Protein AF-A0A7X9DT43-F1 (afdb_monomer)

Sequence (219 aa):
MKTNSKWLSLVAILVLAFGGCGLLDSEATVSIDVPDQTFSFSLDASQVRSQIEQACACTLQGNEIPQGVNLTQTFTVELPAQAIDLSQNPDLQKYKDQLDKVKAVTIKYVRYTLSQNSLNFDLPAAELWIGALSATSISHASAKKIAVLPSIAAGFTGTGEVNFVTGGRDTLSSFLLSLQFALLGKADITVDTSKTRTVPGGQLAGSVTIGLSFKVAPL

Mean predicted aligned error: 8.15 Å

pLDDT: mean 89.32, std 15.42, range [42.09, 98.62]

Foldseek 3Di:
DDDDDDDDDDDDDDDDDPDDDDDPPCQPWDKAWAPKDKFKWKFWLVVVQVVVCVVQVHHDDPFFADPPRFDWDKDKTKIWKDKFQQVPPPRCVVCNVQLVQFPWKDWPFKKKFWPWFQKPAWFAKKWKWKAFSPDGTCPDPRIDTFWIHHIHGHGDGGMDGTGGDVCSRVSVTVRVSVSIIIIMMMTIDTDGVVVGRGRTGDMIIIMIIITMMTIGGDD

Structure (mmCIF, N/CA/C/O backbone):
data_AF-A0A7X9DT43-F1
#
_entry.id   AF-A0A7X9DT43-F1
#
loop_
_atom_site.group_PDB
_atom_site.id
_atom_site.type_symbol
_atom_site.label_atom_id
_atom_site.label_alt_id
_atom_site.label_comp_id
_atom_site.label_asym_id
_atom_site.label_entity_id
_atom_site.label_seq_id
_atom_site.pdbx_PDB_ins_code
_atom_site.Cartn_x
_atom_site.Cartn_y
_atom_site.Cartn_z
_atom_site.occupancy
_atom_site.B_iso_or_equiv
_atom_site.auth_seq_id
_atom_site.auth_comp_id
_atom_site.auth_asym_id
_atom_site.auth_atom_id
_atom_site.pdbx_PDB_model_num
ATOM 1 N N . MET A 1 1 ? -42.177 -11.209 -27.375 1.00 49.78 1 MET A N 1
ATOM 2 C CA . MET A 1 1 ? -42.483 -12.559 -26.855 1.00 49.78 1 MET A CA 1
ATOM 3 C C . MET A 1 1 ? -42.685 -12.459 -25.352 1.00 49.78 1 MET A C 1
ATOM 5 O O . MET A 1 1 ? -41.794 -11.990 -24.662 1.00 49.78 1 MET A O 1
ATOM 9 N N . LYS A 1 2 ? -43.893 -12.790 -24.882 1.00 47.81 2 LYS A N 1
ATOM 10 C CA . LYS A 1 2 ? -44.286 -12.883 -23.469 1.00 47.81 2 LYS A CA 1
ATOM 11 C C . LYS A 1 2 ? -44.170 -14.348 -23.058 1.00 47.81 2 LYS A C 1
ATOM 13 O O . LYS A 1 2 ? -44.826 -15.171 -23.687 1.00 47.81 2 LYS A O 1
ATOM 18 N N . THR A 1 3 ? -43.453 -14.651 -21.983 1.00 50.34 3 THR A N 1
ATOM 19 C CA . THR A 1 3 ? -43.621 -15.914 -21.250 1.00 50.34 3 THR A CA 1
ATOM 20 C C . THR A 1 3 ? -43.575 -15.640 -19.755 1.00 50.34 3 THR A C 1
ATOM 22 O O . THR A 1 3 ? -42.533 -15.330 -19.186 1.00 50.34 3 THR A O 1
ATOM 25 N N . ASN A 1 4 ? -44.764 -15.726 -19.158 1.00 45.88 4 ASN A N 1
ATOM 26 C CA . ASN A 1 4 ? -45.019 -15.807 -17.728 1.00 45.88 4 ASN A CA 1
ATOM 27 C C . ASN A 1 4 ? -44.571 -17.181 -17.210 1.00 45.88 4 ASN A C 1
ATOM 29 O O . ASN A 1 4 ? -44.845 -18.182 -17.870 1.00 45.88 4 ASN A O 1
ATOM 33 N N . SER A 1 5 ? -44.021 -17.257 -15.999 1.00 45.81 5 SER A N 1
ATOM 34 C CA . SER A 1 5 ? -44.044 -18.495 -15.213 1.00 45.81 5 SER A CA 1
ATOM 35 C C . SER A 1 5 ? -44.317 -18.174 -13.748 1.00 45.81 5 SER A C 1
ATOM 37 O O . SER A 1 5 ? -43.700 -17.289 -13.159 1.00 45.81 5 SER A O 1
ATOM 39 N N . LYS A 1 6 ? -45.339 -18.845 -13.220 1.00 48.94 6 LYS A N 1
ATOM 40 C CA . LYS A 1 6 ? -45.948 -18.661 -11.907 1.00 48.94 6 LYS A CA 1
ATOM 41 C C . LYS A 1 6 ? -45.351 -19.659 -10.906 1.00 48.94 6 LYS A C 1
ATOM 43 O O . LYS A 1 6 ? -45.144 -20.810 -11.258 1.00 48.94 6 LYS A O 1
ATOM 48 N N . TRP A 1 7 ? -45.202 -19.191 -9.666 1.00 46.56 7 TRP A N 1
ATOM 49 C CA . TRP A 1 7 ? -45.541 -19.854 -8.396 1.00 46.56 7 TRP A CA 1
ATOM 50 C C . TRP A 1 7 ? -45.183 -21.336 -8.183 1.00 46.56 7 TRP A C 1
ATOM 52 O O . TRP A 1 7 ? -45.816 -22.226 -8.740 1.00 46.56 7 TRP A O 1
ATOM 62 N N . LEU A 1 8 ? -44.367 -21.581 -7.153 1.00 49.53 8 LEU A N 1
ATOM 63 C CA . LEU A 1 8 ? -44.629 -22.652 -6.190 1.00 49.53 8 LEU A CA 1
ATOM 64 C C . LEU A 1 8 ? -44.173 -22.200 -4.797 1.00 49.53 8 LEU A C 1
ATOM 66 O O . LEU A 1 8 ? -42.989 -22.179 -4.473 1.00 49.53 8 LEU A O 1
ATOM 70 N N . SER A 1 9 ? -45.155 -21.785 -4.001 1.00 47.12 9 SER A N 1
ATOM 71 C CA . SER A 1 9 ? -45.040 -21.568 -2.563 1.00 47.12 9 SER A CA 1
ATOM 72 C C . SER A 1 9 ? -44.933 -22.926 -1.874 1.00 47.12 9 SER A C 1
ATOM 74 O O . SER A 1 9 ? -45.852 -23.735 -1.988 1.00 47.12 9 SER A O 1
ATOM 76 N N . LEU A 1 10 ? -43.849 -23.169 -1.137 1.00 52.25 10 LEU A N 1
ATOM 77 C CA . LEU A 1 10 ? -43.769 -24.277 -0.188 1.00 52.25 10 LEU A CA 1
ATOM 78 C C . LEU A 1 10 ? -43.830 -23.696 1.229 1.00 52.25 10 LEU A C 1
ATOM 80 O O . LEU A 1 10 ? -42.886 -23.070 1.705 1.00 52.25 10 LEU A O 1
ATOM 84 N N . VAL A 1 11 ? -44.982 -23.870 1.871 1.00 47.72 11 VAL A N 1
ATOM 85 C CA . VAL A 1 11 ? -45.195 -23.626 3.301 1.00 47.72 11 VAL A CA 1
ATOM 86 C C . VAL A 1 11 ? -44.798 -24.908 4.028 1.00 47.72 11 VAL A C 1
ATOM 88 O O . VAL A 1 11 ? -45.398 -25.952 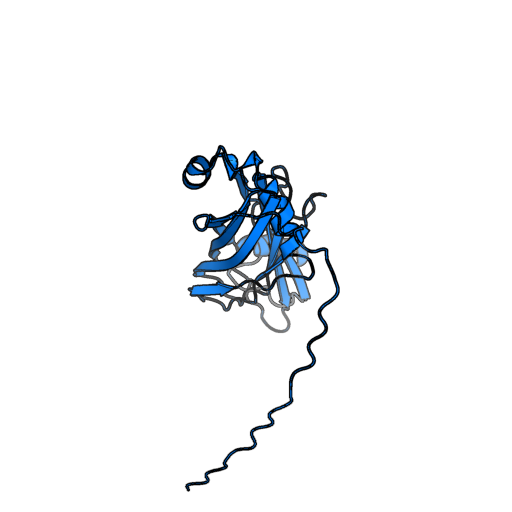3.784 1.00 47.72 11 VAL A O 1
ATOM 91 N N . ALA A 1 12 ? -43.801 -24.839 4.912 1.00 50.22 12 ALA A N 1
ATOM 92 C CA . ALA A 1 12 ? -43.454 -25.924 5.824 1.00 50.22 12 ALA A CA 1
ATOM 93 C C . ALA A 1 12 ? -43.607 -25.451 7.274 1.00 50.22 12 ALA A C 1
ATOM 95 O O . ALA A 1 12 ? -43.147 -24.378 7.662 1.00 50.22 12 ALA A O 1
ATOM 96 N N . ILE A 1 13 ? -44.339 -26.265 8.024 1.00 47.41 13 ILE A N 1
ATOM 97 C CA . ILE A 1 13 ? -44.910 -26.016 9.341 1.00 47.41 13 ILE A CA 1
ATOM 98 C C . ILE A 1 13 ? -43.862 -26.184 10.451 1.00 47.41 13 ILE A C 1
ATOM 100 O O . ILE A 1 13 ? -43.172 -27.194 10.535 1.00 47.41 13 ILE A O 1
ATOM 104 N N . LEU A 1 14 ? -43.814 -25.154 11.295 1.00 53.12 14 LEU A N 1
ATOM 105 C CA . LEU A 1 14 ? -43.559 -25.093 12.738 1.00 53.12 14 LEU A CA 1
ATOM 106 C C . LEU A 1 14 ? -43.264 -26.421 13.483 1.00 53.12 14 LEU A C 1
ATOM 108 O O . LEU A 1 14 ? -44.153 -27.249 13.673 1.00 53.12 14 LEU A O 1
ATOM 112 N N . VAL A 1 15 ? -42.061 -26.528 14.061 1.00 54.03 15 VAL A N 1
ATOM 113 C CA . VAL A 1 15 ? -41.781 -27.371 15.239 1.00 54.03 15 VAL A CA 1
ATOM 114 C C . VAL A 1 15 ? -41.333 -26.451 16.374 1.00 54.03 15 VAL A C 1
ATOM 116 O O . VAL A 1 15 ? -40.237 -25.896 16.353 1.00 54.03 15 VAL A O 1
ATOM 119 N N . LEU A 1 16 ? -42.224 -26.265 17.349 1.00 54.25 16 LEU A N 1
ATOM 120 C CA . LEU A 1 16 ? -41.954 -25.625 18.633 1.00 54.25 16 LEU A CA 1
ATOM 121 C C . LEU A 1 16 ? -41.298 -26.649 19.563 1.00 54.25 16 LEU A C 1
ATOM 123 O O . LEU A 1 16 ? -41.969 -27.551 20.060 1.00 54.25 16 LEU A O 1
ATOM 127 N N . ALA A 1 17 ? -40.008 -26.474 19.830 1.00 49.94 17 ALA A N 1
ATOM 128 C CA . ALA A 1 17 ? -39.342 -27.064 20.983 1.00 49.94 17 ALA A CA 1
ATOM 129 C C . ALA A 1 17 ? -38.948 -25.928 21.938 1.00 49.94 17 ALA A C 1
ATOM 131 O O . ALA A 1 17 ? -37.947 -25.243 21.744 1.00 49.94 17 ALA A O 1
ATOM 132 N N . PHE A 1 18 ? -39.784 -25.706 22.954 1.00 53.75 18 PHE A N 1
ATOM 133 C CA . PHE A 1 18 ? -39.407 -24.996 24.173 1.00 53.75 18 PHE A CA 1
ATOM 134 C C . PHE A 1 18 ? -38.555 -25.939 25.029 1.00 53.75 18 PHE A C 1
ATOM 136 O O . PHE A 1 18 ? -38.992 -27.048 25.328 1.00 53.75 18 PHE A O 1
ATOM 143 N N . GLY A 1 19 ? -37.372 -25.492 25.451 1.00 48.34 19 GLY A N 1
ATOM 144 C CA . GLY A 1 19 ? -36.565 -26.214 26.435 1.00 48.34 19 GLY A CA 1
ATOM 145 C C . GLY A 1 19 ? -35.069 -25.956 26.304 1.00 48.34 19 GLY A C 1
ATOM 146 O O . GLY A 1 19 ? -34.336 -26.827 25.854 1.00 48.34 19 GLY A O 1
ATOM 147 N N . GLY A 1 20 ? -34.619 -24.769 26.712 1.00 42.09 20 GLY A N 1
ATOM 148 C CA . GLY A 1 20 ? -33.196 -24.450 26.826 1.00 42.09 20 GLY A CA 1
ATOM 149 C C . GLY A 1 20 ? -32.962 -23.045 27.369 1.00 42.09 20 GLY A C 1
ATOM 150 O O . GLY A 1 20 ? -32.845 -22.095 26.604 1.00 42.09 20 GLY A O 1
ATOM 151 N N . CYS A 1 21 ? -32.915 -22.909 28.695 1.00 62.03 21 CYS A N 1
ATOM 152 C CA . CYS A 1 21 ? -32.296 -21.764 29.358 1.00 62.03 21 CYS A CA 1
ATOM 153 C C . CYS A 1 21 ? -30.825 -21.655 28.934 1.00 62.03 21 CYS A C 1
ATOM 155 O O . CYS A 1 21 ? -30.114 -22.656 28.960 1.00 62.03 21 CYS A O 1
ATOM 157 N N . GLY A 1 22 ? -30.367 -20.437 28.638 1.00 48.00 22 GLY A N 1
ATOM 158 C CA . GLY A 1 22 ? -28.943 -20.111 28.543 1.00 48.00 22 GLY A CA 1
ATOM 159 C C . GLY A 1 22 ? -28.544 -19.496 27.208 1.00 48.00 22 GLY A C 1
ATOM 160 O O . GLY A 1 22 ? -28.011 -20.195 26.361 1.00 48.00 22 GLY A O 1
ATOM 161 N N . LEU A 1 23 ? -28.799 -18.195 27.031 1.00 49.66 23 LEU A N 1
ATOM 162 C CA . LEU A 1 23 ? -28.058 -17.320 26.105 1.00 49.66 23 LEU A CA 1
ATOM 163 C C . LEU A 1 23 ? -28.423 -15.847 26.374 1.00 49.66 23 LEU A C 1
ATOM 165 O O . LEU A 1 23 ? -28.819 -15.096 25.492 1.00 49.66 23 LEU A O 1
ATOM 169 N N . LEU A 1 24 ? -28.294 -15.432 27.637 1.00 49.12 24 LEU A N 1
ATOM 170 C CA . LEU A 1 24 ? -28.101 -14.021 27.991 1.00 49.12 24 LEU A CA 1
ATOM 171 C C . LEU A 1 24 ? -26.599 -13.719 28.113 1.00 49.12 24 LEU A C 1
ATOM 173 O O . LEU A 1 24 ? -26.193 -12.968 28.985 1.00 49.12 24 LEU A O 1
ATOM 177 N N . ASP A 1 25 ? -25.783 -14.292 27.227 1.00 48.00 25 ASP A N 1
ATOM 178 C CA . ASP A 1 25 ? -24.389 -13.868 27.009 1.00 48.00 25 ASP A CA 1
ATOM 179 C C . ASP A 1 25 ? -24.322 -12.808 25.896 1.00 48.00 25 ASP A C 1
ATOM 181 O O . ASP A 1 25 ? -23.372 -12.700 25.125 1.00 48.00 25 ASP A O 1
ATOM 185 N N . SER A 1 26 ? -25.388 -12.016 25.776 1.00 53.28 26 SER A N 1
ATOM 186 C CA . SER A 1 26 ? -25.407 -10.842 24.920 1.00 53.28 26 SER A CA 1
ATOM 187 C C . SER A 1 26 ? -24.874 -9.676 25.741 1.00 53.28 26 SER A C 1
ATOM 189 O O . SER A 1 26 ? -25.642 -8.802 26.142 1.00 53.28 26 SER A O 1
ATOM 191 N N . GLU A 1 27 ? -23.567 -9.673 26.027 1.00 64.06 27 GLU A N 1
ATOM 192 C CA . GLU A 1 27 ? -22.893 -8.448 26.459 1.00 64.06 27 GLU A CA 1
ATOM 193 C C . GLU A 1 27 ? -23.259 -7.361 25.442 1.00 64.06 27 GLU A C 1
ATOM 195 O O . GLU A 1 27 ? -22.932 -7.458 24.257 1.00 64.06 27 GLU A O 1
ATOM 200 N N . ALA A 1 28 ? -24.054 -6.382 25.870 1.00 71.94 28 ALA A N 1
ATOM 201 C CA . ALA A 1 28 ? -24.625 -5.382 24.983 1.00 71.94 28 ALA A CA 1
ATOM 202 C C . ALA A 1 28 ? -23.519 -4.441 24.487 1.00 71.94 28 ALA A C 1
ATOM 204 O O . ALA A 1 28 ? -23.292 -3.382 25.059 1.00 71.94 28 ALA A O 1
ATOM 205 N N . THR A 1 29 ? -22.793 -4.820 23.436 1.00 80.88 29 THR A N 1
ATOM 206 C CA . THR A 1 29 ? -21.768 -3.949 22.853 1.00 80.88 29 THR A CA 1
ATOM 207 C C . THR A 1 29 ? -22.425 -2.783 22.125 1.00 80.88 29 THR A C 1
ATOM 209 O O . THR A 1 29 ? -23.314 -2.997 21.297 1.00 80.88 29 THR A O 1
ATOM 212 N N . VAL A 1 30 ? -21.955 -1.562 22.373 1.00 85.25 30 VAL A N 1
ATOM 213 C CA . VAL A 1 30 ? -22.370 -0.371 21.620 1.00 85.25 30 VAL A CA 1
ATOM 214 C C . VAL A 1 30 ? -21.406 -0.171 20.453 1.00 85.25 30 VAL A C 1
ATOM 216 O O . VAL A 1 30 ? -20.191 -0.265 20.629 1.00 85.25 30 VAL A O 1
ATOM 219 N N . SER A 1 31 ? -21.939 0.086 19.254 1.00 88.88 31 SER A N 1
ATOM 220 C CA . SER A 1 31 ? -21.129 0.412 18.075 1.00 88.88 31 SER A CA 1
ATOM 221 C C . SER A 1 31 ? -20.994 1.926 17.943 1.00 88.88 31 SER A C 1
ATOM 223 O O . SER A 1 31 ? -22.000 2.632 17.912 1.00 88.88 31 SER A O 1
ATOM 225 N N . ILE A 1 32 ? -19.763 2.415 17.843 1.00 88.12 32 ILE A N 1
ATOM 226 C CA . ILE A 1 32 ? -19.434 3.823 17.627 1.00 88.12 32 ILE A CA 1
ATOM 227 C C . ILE A 1 32 ? -18.849 3.956 16.231 1.00 88.12 32 ILE A C 1
ATOM 229 O O . ILE A 1 32 ? -17.806 3.376 15.924 1.00 88.12 32 ILE A O 1
ATOM 233 N N . ASP A 1 33 ? -19.507 4.740 15.386 1.00 89.81 33 ASP A N 1
ATOM 234 C CA . ASP A 1 33 ? -18.979 5.051 14.069 1.00 89.81 33 ASP A CA 1
ATOM 235 C C . ASP A 1 33 ? -17.912 6.136 14.156 1.00 89.81 33 ASP A C 1
ATOM 237 O O . ASP A 1 33 ? -18.127 7.236 14.670 1.00 89.81 33 ASP A O 1
ATOM 241 N N . VAL A 1 34 ? -16.738 5.789 13.641 1.00 89.12 34 VAL A N 1
ATOM 242 C CA . VAL A 1 34 ? -15.565 6.650 13.617 1.00 89.12 34 VAL A CA 1
ATOM 243 C C . VAL A 1 34 ? -15.476 7.292 12.234 1.00 89.12 34 VAL A C 1
ATOM 245 O O . VAL A 1 34 ? -15.703 6.594 11.241 1.00 89.12 34 VAL A O 1
ATOM 248 N N . PRO A 1 35 ? -15.142 8.591 12.134 1.00 91.31 35 PRO A N 1
ATOM 249 C CA . PRO A 1 35 ? -14.890 9.220 10.845 1.00 91.31 35 PRO A CA 1
ATOM 250 C C . PRO A 1 35 ? -13.799 8.502 10.052 1.00 91.31 35 PRO A C 1
ATOM 252 O O . PRO A 1 35 ? -12.864 7.929 10.614 1.00 91.31 35 PRO A O 1
ATOM 255 N N . ASP A 1 36 ? -13.908 8.561 8.733 1.00 95.25 36 ASP A N 1
ATOM 256 C CA . ASP A 1 36 ? -12.943 7.955 7.825 1.00 95.25 36 ASP A CA 1
ATOM 257 C C . ASP A 1 36 ? -11.518 8.460 8.072 1.00 95.25 36 ASP A C 1
ATOM 259 O O . ASP A 1 36 ? -11.260 9.662 8.138 1.00 95.25 36 ASP A O 1
ATOM 263 N N . GLN A 1 37 ? -10.574 7.525 8.162 1.00 94.31 37 GLN A N 1
ATOM 264 C CA . GLN A 1 37 ? -9.160 7.830 8.357 1.00 94.31 37 GLN A CA 1
ATOM 265 C C . GLN A 1 37 ? -8.451 7.798 7.007 1.00 94.31 37 GLN A C 1
ATOM 267 O O . GLN A 1 37 ? -8.443 6.757 6.353 1.00 94.31 37 GLN A O 1
ATOM 272 N N . THR A 1 38 ? -7.885 8.925 6.571 1.00 96.25 38 THR A N 1
ATOM 273 C CA . THR A 1 38 ? -7.270 9.064 5.241 1.00 96.25 38 THR A CA 1
ATOM 274 C C . THR A 1 38 ? -5.772 9.326 5.343 1.00 96.25 38 THR A C 1
ATOM 276 O O . THR A 1 38 ? -5.344 10.210 6.081 1.00 96.25 38 THR A O 1
ATOM 279 N N . PHE A 1 39 ? -4.988 8.586 4.561 1.00 95.12 39 PHE A N 1
ATOM 280 C CA . PHE A 1 39 ? -3.525 8.598 4.572 1.00 95.12 39 PHE A CA 1
ATOM 281 C C . PHE A 1 39 ? -2.995 8.808 3.156 1.00 95.12 39 PHE A C 1
ATOM 283 O O . PHE A 1 39 ? -3.325 8.034 2.260 1.00 95.12 39 PHE A O 1
ATOM 290 N N . SER A 1 40 ? -2.209 9.857 2.926 1.00 96.75 40 SER A N 1
ATOM 291 C CA . SER A 1 40 ? -1.740 10.237 1.585 1.00 96.75 40 SER A CA 1
ATOM 292 C C . SER A 1 40 ? -0.430 9.552 1.241 1.00 96.75 40 SER A C 1
ATOM 294 O O . SER A 1 40 ? 0.508 9.656 2.016 1.00 96.75 40 SER A O 1
ATOM 296 N N . PHE A 1 41 ? -0.304 8.929 0.074 1.00 96.06 41 PHE A N 1
ATOM 297 C CA . PHE A 1 41 ? 0.933 8.291 -0.382 1.00 96.06 41 PHE A CA 1
ATOM 298 C C . PHE A 1 41 ? 1.401 8.850 -1.728 1.00 96.06 41 PHE A C 1
ATOM 300 O O . PHE A 1 41 ? 0.615 9.395 -2.507 1.00 96.06 41 PHE A O 1
ATOM 307 N N . SER A 1 42 ? 2.687 8.656 -2.018 1.00 95.88 42 SER A N 1
ATOM 308 C CA . SER A 1 42 ? 3.269 8.887 -3.336 1.00 95.88 42 SER A CA 1
ATOM 309 C C . SER A 1 42 ? 4.250 7.774 -3.701 1.00 95.88 42 SER A C 1
ATOM 311 O O . SER A 1 42 ? 4.963 7.248 -2.848 1.00 95.88 42 SER A O 1
ATOM 313 N N . LEU A 1 43 ? 4.261 7.411 -4.981 1.00 95.31 43 LEU A N 1
ATOM 314 C CA . LEU A 1 43 ? 5.218 6.501 -5.599 1.00 95.31 43 LEU A CA 1
ATOM 315 C C . LEU A 1 43 ? 5.920 7.252 -6.724 1.00 95.31 43 LEU A C 1
ATOM 317 O O . LEU A 1 43 ? 5.265 7.829 -7.593 1.00 95.31 43 LEU A O 1
ATOM 321 N N . ASP A 1 44 ? 7.247 7.205 -6.726 1.00 94.50 44 ASP A N 1
ATOM 322 C CA . ASP A 1 44 ? 8.071 7.748 -7.800 1.00 94.50 44 ASP A CA 1
ATOM 323 C C . ASP A 1 44 ? 8.786 6.598 -8.518 1.00 94.50 44 ASP A C 1
ATOM 325 O O . ASP A 1 44 ? 9.707 5.979 -7.980 1.00 94.50 44 ASP A O 1
ATOM 329 N N . ALA A 1 45 ? 8.352 6.300 -9.746 1.00 93.31 45 ALA A N 1
ATOM 330 C CA . ALA A 1 45 ? 8.919 5.209 -10.530 1.00 93.31 45 ALA A CA 1
ATOM 331 C C . ALA A 1 45 ? 10.339 5.521 -11.034 1.00 93.31 45 ALA A C 1
ATOM 333 O O . ALA A 1 45 ? 11.032 4.613 -11.487 1.00 93.31 45 ALA A O 1
ATOM 334 N N . SER A 1 46 ? 10.828 6.762 -10.900 1.00 89.50 46 SER A N 1
ATOM 335 C CA . SER A 1 46 ? 12.227 7.089 -11.202 1.00 89.50 46 SER A CA 1
ATOM 336 C C . SER A 1 46 ? 13.218 6.312 -10.328 1.00 89.50 46 SER A C 1
ATOM 338 O O . SER A 1 46 ? 14.339 6.063 -10.767 1.00 89.50 46 SER A O 1
ATOM 340 N N . GLN A 1 47 ? 12.799 5.825 -9.153 1.00 90.75 47 GLN A N 1
ATOM 341 C CA . GLN A 1 47 ? 13.608 4.930 -8.318 1.00 90.75 47 GLN A CA 1
ATOM 342 C C . GLN A 1 47 ? 13.924 3.591 -9.002 1.00 90.75 47 GLN A C 1
ATOM 344 O O . GLN A 1 47 ? 14.931 2.964 -8.686 1.00 90.75 47 GLN A O 1
ATOM 349 N N . VAL A 1 48 ? 13.099 3.152 -9.959 1.00 94.56 48 VAL A N 1
ATOM 350 C CA . VAL A 1 48 ? 13.359 1.940 -10.752 1.00 94.56 48 VAL A CA 1
ATOM 351 C C . VAL A 1 48 ? 14.506 2.175 -11.734 1.00 94.56 48 VAL A C 1
ATOM 353 O O . VAL A 1 48 ? 15.257 1.250 -12.035 1.00 94.56 48 VAL A O 1
ATOM 356 N N . ARG A 1 49 ? 14.691 3.416 -12.207 1.00 94.88 49 ARG A N 1
ATOM 357 C CA . ARG A 1 49 ? 15.733 3.767 -13.182 1.00 94.88 49 ARG A CA 1
ATOM 358 C C . ARG A 1 49 ? 17.122 3.385 -12.682 1.00 94.88 49 ARG A C 1
ATOM 360 O O . ARG A 1 49 ? 17.854 2.715 -13.404 1.00 94.88 49 ARG A O 1
ATOM 367 N N . SER A 1 50 ? 17.464 3.773 -11.455 1.00 93.31 50 SER A N 1
ATOM 368 C CA . SER A 1 50 ? 18.773 3.467 -10.869 1.00 93.31 50 SER A CA 1
ATOM 369 C C . SER A 1 50 ? 18.976 1.962 -10.679 1.00 93.31 50 SER A C 1
ATOM 371 O O . SER A 1 50 ? 20.073 1.459 -10.913 1.00 93.31 50 SER A O 1
ATOM 373 N N . GLN A 1 51 ? 17.916 1.222 -10.333 1.00 95.88 51 GLN A N 1
ATOM 374 C CA . GLN A 1 51 ? 17.972 -0.238 -10.224 1.00 95.88 51 GLN A CA 1
ATOM 375 C C . GLN A 1 51 ? 18.202 -0.904 -11.590 1.00 95.88 51 GLN A C 1
ATOM 377 O O . GLN A 1 51 ? 18.987 -1.847 -11.684 1.00 95.88 51 GLN A O 1
ATOM 382 N N . ILE A 1 52 ? 17.573 -0.394 -12.658 1.00 96.12 52 ILE A N 1
ATOM 383 C CA . ILE A 1 52 ? 17.810 -0.863 -14.031 1.00 96.12 52 ILE A CA 1
ATOM 384 C C . ILE A 1 52 ? 19.256 -0.590 -14.443 1.00 96.12 52 ILE A C 1
ATOM 386 O O . ILE A 1 52 ? 19.922 -1.515 -14.899 1.00 96.12 52 ILE A O 1
ATOM 390 N N . GLU A 1 53 ? 19.746 0.644 -14.273 1.00 95.69 53 GLU A N 1
ATOM 391 C CA . GLU A 1 53 ? 21.122 1.040 -14.622 1.00 95.69 53 GLU A CA 1
ATOM 392 C C . GLU A 1 53 ? 22.160 0.151 -13.928 1.00 95.69 53 GLU A C 1
ATOM 394 O O . GLU A 1 53 ? 23.109 -0.322 -14.559 1.00 95.69 53 GLU A O 1
ATOM 399 N N . GLN A 1 54 ? 21.934 -0.153 -12.647 1.00 95.25 54 GLN A N 1
ATOM 400 C CA . GLN A 1 54 ? 22.769 -1.071 -11.882 1.00 95.25 54 GLN A CA 1
ATOM 401 C C . GLN A 1 54 ? 22.696 -2.509 -12.416 1.00 95.25 54 GLN A C 1
ATOM 403 O O . GLN A 1 54 ? 23.731 -3.159 -12.558 1.00 95.25 54 GLN A O 1
ATOM 408 N N . ALA A 1 55 ? 21.498 -3.009 -12.731 1.00 95.56 55 ALA A N 1
ATOM 409 C CA . ALA A 1 55 ? 21.290 -4.376 -13.210 1.00 95.56 55 ALA A CA 1
ATOM 410 C C . ALA A 1 55 ? 21.866 -4.624 -14.616 1.00 95.56 55 ALA A C 1
ATOM 412 O O . ALA A 1 55 ? 22.441 -5.682 -14.864 1.00 95.56 55 ALA A O 1
ATOM 413 N N . CYS A 1 56 ? 21.745 -3.660 -15.535 1.00 93.81 56 CYS A N 1
ATOM 414 C CA . CYS A 1 56 ? 22.305 -3.767 -16.887 1.00 93.81 56 CYS A CA 1
ATOM 415 C C . CYS A 1 56 ? 23.775 -3.333 -16.983 1.00 93.81 56 CYS A C 1
ATOM 417 O O . CYS A 1 56 ? 24.351 -3.447 -18.065 1.00 93.81 56 CYS A O 1
ATOM 419 N N . ALA A 1 57 ? 24.357 -2.787 -15.905 1.00 94.94 57 ALA A N 1
ATOM 420 C CA . ALA A 1 57 ? 25.638 -2.077 -15.928 1.00 94.94 57 ALA A CA 1
ATOM 421 C C . ALA A 1 57 ? 25.711 -1.047 -17.077 1.00 94.94 57 ALA A C 1
ATOM 423 O O . ALA A 1 57 ? 26.707 -0.953 -17.796 1.00 94.94 57 ALA A O 1
ATOM 424 N N . CYS A 1 58 ? 24.621 -0.303 -17.282 1.00 92.31 58 CYS A N 1
ATOM 425 C CA . CYS A 1 58 ? 24.441 0.618 -18.400 1.00 92.31 58 CYS A CA 1
ATOM 426 C C . CYS A 1 58 ? 23.914 1.976 -17.921 1.00 92.31 58 CYS A C 1
ATOM 428 O O . CYS A 1 58 ? 23.316 2.081 -16.856 1.00 92.31 58 CYS A O 1
ATOM 430 N N . THR A 1 59 ? 24.130 3.030 -18.710 1.00 93.88 59 THR A N 1
ATOM 431 C CA . THR A 1 59 ? 23.551 4.356 -18.449 1.00 93.88 59 THR A CA 1
ATOM 432 C C . THR A 1 59 ? 22.336 4.546 -19.340 1.00 93.88 59 THR A C 1
ATOM 434 O O . THR A 1 59 ? 22.447 4.460 -20.565 1.00 93.88 59 THR A O 1
ATOM 437 N N . LEU A 1 60 ? 21.175 4.821 -18.747 1.00 93.31 60 LEU A N 1
ATOM 438 C CA . LEU A 1 60 ? 19.974 5.090 -19.523 1.00 93.31 60 LEU A CA 1
ATOM 439 C C . LEU A 1 60 ? 20.048 6.528 -20.049 1.00 93.31 60 LEU A C 1
ATOM 441 O O . LEU A 1 60 ? 20.195 7.478 -19.280 1.00 93.31 60 LEU A O 1
ATOM 445 N N . GLN A 1 61 ? 19.911 6.707 -21.361 1.00 89.56 61 GLN A N 1
ATOM 446 C CA . GLN A 1 61 ? 19.755 8.019 -21.989 1.00 89.56 61 GLN A CA 1
ATOM 447 C C . GLN A 1 61 ? 18.294 8.170 -22.421 1.00 89.56 61 GLN A C 1
ATOM 449 O O . GLN A 1 61 ? 17.799 7.409 -23.246 1.00 89.56 61 GLN A O 1
ATOM 454 N N . GLY A 1 62 ? 17.572 9.121 -21.827 1.00 92.00 62 GLY A N 1
ATOM 455 C CA . GLY A 1 62 ? 16.136 9.282 -22.078 1.00 92.00 62 GLY A CA 1
ATOM 456 C C . GLY A 1 62 ? 15.281 8.188 -21.427 1.00 92.00 62 GLY A C 1
ATOM 457 O O . GLY A 1 62 ? 15.545 7.800 -20.285 1.00 92.00 62 GLY A O 1
ATOM 458 N N . ASN A 1 63 ? 14.244 7.736 -22.143 1.00 93.31 63 ASN A N 1
ATOM 459 C CA . ASN A 1 63 ? 13.185 6.847 -21.641 1.00 93.31 63 ASN A CA 1
ATOM 460 C C . ASN A 1 63 ? 13.235 5.434 -22.242 1.00 93.31 63 ASN A C 1
ATOM 462 O O . ASN A 1 63 ? 12.256 4.700 -22.135 1.00 93.31 63 ASN A O 1
ATOM 466 N N . GLU A 1 64 ? 14.340 5.044 -22.877 1.00 95.00 64 GLU A N 1
ATOM 467 C CA . GLU A 1 64 ? 14.494 3.722 -23.490 1.00 95.00 64 GLU A CA 1
ATOM 468 C C . GLU A 1 64 ? 15.756 3.009 -22.996 1.00 95.00 64 GLU A C 1
ATOM 470 O O . GLU A 1 64 ? 16.798 3.621 -22.760 1.00 95.00 64 GLU A O 1
ATOM 475 N N . ILE A 1 65 ? 15.658 1.690 -22.850 1.00 94.94 65 ILE A N 1
ATOM 476 C CA . ILE A 1 65 ? 16.772 0.810 -22.500 1.00 94.94 65 ILE A CA 1
ATOM 477 C C . ILE A 1 65 ? 17.623 0.562 -23.766 1.00 94.94 65 ILE A C 1
ATOM 479 O O . ILE A 1 65 ? 17.073 0.073 -24.763 1.00 94.94 65 ILE A O 1
ATOM 483 N N . PRO A 1 66 ? 18.952 0.823 -23.750 1.00 95.44 66 PRO A N 1
ATOM 484 C CA . PRO A 1 66 ? 19.833 0.728 -24.923 1.00 95.44 66 PRO A CA 1
ATOM 485 C C . PRO A 1 66 ? 19.744 -0.612 -25.646 1.00 95.44 66 PRO A C 1
ATOM 487 O O . PRO A 1 66 ? 19.685 -1.644 -24.983 1.00 95.44 66 PRO A O 1
ATOM 490 N N . GLN A 1 67 ? 19.754 -0.626 -26.983 1.00 94.00 67 GLN A N 1
ATOM 491 C CA . GLN A 1 67 ? 19.694 -1.869 -27.765 1.00 94.00 67 GLN A CA 1
ATOM 492 C C . GLN A 1 67 ? 20.791 -2.873 -27.367 1.00 94.00 67 GLN A C 1
ATOM 494 O O . GLN A 1 67 ? 21.883 -2.493 -26.956 1.00 94.00 67 GLN A O 1
ATOM 499 N N . GLY A 1 68 ? 20.488 -4.169 -27.478 1.00 93.75 68 GLY A N 1
ATOM 500 C CA . GLY A 1 68 ? 21.397 -5.254 -27.081 1.00 93.75 68 GLY A CA 1
ATOM 501 C C . GLY A 1 68 ? 21.358 -5.612 -25.591 1.00 93.75 68 GLY A C 1
ATOM 502 O O . GLY A 1 68 ? 21.773 -6.709 -25.229 1.00 93.75 68 GLY A O 1
ATOM 503 N N . VAL A 1 69 ? 20.793 -4.755 -24.731 1.00 95.44 69 VAL A N 1
ATOM 504 C CA . VAL A 1 69 ? 20.497 -5.115 -23.336 1.00 95.44 69 VAL A CA 1
ATOM 505 C C . VAL A 1 69 ? 19.277 -6.036 -23.303 1.00 95.44 69 VAL A C 1
ATOM 507 O O . VAL A 1 69 ? 18.190 -5.633 -23.740 1.00 95.44 69 VAL A O 1
ATOM 510 N N . ASN A 1 70 ? 19.474 -7.243 -22.767 1.00 95.81 70 ASN A N 1
ATOM 511 C CA . ASN A 1 70 ? 18.428 -8.215 -22.460 1.00 95.81 70 ASN A CA 1
ATOM 512 C C . ASN A 1 70 ? 18.186 -8.217 -20.949 1.00 95.81 70 ASN A C 1
ATOM 514 O O . ASN A 1 70 ? 19.035 -8.676 -20.188 1.00 95.81 70 ASN A O 1
ATOM 518 N N . LEU A 1 71 ? 17.041 -7.693 -20.527 1.00 95.88 71 LEU A N 1
ATOM 519 C CA . LEU A 1 71 ? 16.651 -7.578 -19.130 1.00 95.88 71 LEU A CA 1
ATOM 520 C C . LEU A 1 71 ? 15.239 -8.138 -18.958 1.00 95.88 71 LEU A C 1
ATOM 522 O O . LEU A 1 71 ? 14.292 -7.641 -19.565 1.00 95.88 71 LEU A O 1
ATOM 526 N N . THR A 1 72 ? 15.121 -9.154 -18.108 1.00 97.38 72 THR A N 1
ATOM 527 C CA . THR A 1 72 ? 13.849 -9.706 -17.633 1.00 97.38 72 THR A CA 1
ATOM 528 C C . THR A 1 72 ? 13.955 -9.821 -16.118 1.00 97.38 72 THR A C 1
ATOM 530 O O . THR A 1 72 ? 14.384 -10.847 -15.594 1.00 97.38 72 THR A O 1
ATOM 533 N N . GLN A 1 73 ? 13.665 -8.727 -15.416 1.00 97.19 73 GLN A N 1
ATOM 534 C CA . GLN A 1 73 ? 13.879 -8.625 -13.974 1.00 97.19 73 GLN A CA 1
ATOM 535 C C . GLN A 1 73 ? 12.759 -7.838 -13.298 1.00 97.19 73 GLN A C 1
ATOM 537 O O . GLN A 1 73 ? 12.196 -6.903 -13.866 1.00 97.19 73 GLN A O 1
ATOM 542 N N . THR A 1 74 ? 12.450 -8.232 -12.066 1.00 97.50 74 THR A N 1
ATOM 543 C CA . THR A 1 74 ? 11.513 -7.536 -11.189 1.00 97.50 74 THR A CA 1
ATOM 544 C C . THR A 1 74 ? 12.277 -6.623 -10.237 1.00 97.50 74 THR A C 1
ATOM 546 O O . THR A 1 74 ? 13.216 -7.056 -9.571 1.00 97.50 74 THR A O 1
ATOM 549 N N . PHE A 1 75 ? 11.855 -5.366 -10.180 1.00 96.81 75 PHE A N 1
ATOM 550 C CA . PHE A 1 75 ? 12.383 -4.324 -9.314 1.00 96.81 75 PHE A CA 1
ATOM 551 C C . PHE A 1 75 ? 11.344 -3.980 -8.256 1.00 96.81 75 PHE A C 1
ATOM 553 O O . PHE A 1 75 ? 10.179 -3.745 -8.580 1.00 96.81 75 PHE A O 1
ATOM 560 N N . THR A 1 76 ? 11.760 -3.946 -6.997 1.00 96.12 76 THR A N 1
ATOM 561 C CA . THR A 1 76 ? 10.865 -3.626 -5.889 1.00 96.12 76 THR A CA 1
ATOM 562 C C . THR A 1 76 ? 10.930 -2.132 -5.593 1.00 96.12 76 THR A C 1
ATOM 564 O O . THR A 1 76 ? 12.010 -1.552 -5.462 1.00 96.12 76 THR A O 1
ATOM 567 N N . VAL A 1 77 ? 9.759 -1.514 -5.467 1.00 95.44 77 VAL A N 1
ATOM 568 C CA . VAL A 1 77 ? 9.585 -0.141 -4.990 1.00 95.44 77 VAL A CA 1
ATOM 569 C C . VAL A 1 77 ? 8.772 -0.199 -3.707 1.00 95.44 77 VAL A C 1
ATOM 571 O O . VAL A 1 77 ? 7.631 -0.664 -3.706 1.00 95.44 77 VAL A O 1
ATOM 574 N N . GLU A 1 78 ? 9.360 0.260 -2.608 1.00 95.81 78 GLU A N 1
ATOM 575 C CA . GLU A 1 78 ? 8.659 0.408 -1.333 1.00 95.81 78 GLU A CA 1
ATOM 576 C C . GLU A 1 78 ? 8.126 1.836 -1.192 1.00 95.81 78 GLU A C 1
ATOM 578 O O . GLU A 1 78 ? 8.813 2.810 -1.501 1.00 95.81 78 GLU A O 1
ATOM 583 N N . LEU A 1 79 ? 6.889 1.965 -0.714 1.00 94.94 79 LEU A N 1
ATOM 584 C CA . LEU A 1 79 ? 6.341 3.256 -0.315 1.00 94.94 79 LEU A CA 1
ATOM 585 C C . LEU A 1 79 ? 6.928 3.644 1.048 1.00 94.94 79 LEU A C 1
ATOM 587 O O . LEU A 1 79 ? 6.995 2.782 1.931 1.00 94.94 79 LEU A O 1
ATOM 591 N N . PRO A 1 80 ? 7.288 4.922 1.265 1.00 93.88 80 PRO A N 1
ATOM 592 C CA . PRO A 1 80 ? 7.711 5.390 2.577 1.00 93.88 80 PRO A CA 1
ATOM 593 C C . PRO A 1 80 ? 6.674 5.052 3.652 1.00 93.88 80 PRO A C 1
ATOM 595 O O . PRO A 1 80 ? 5.475 5.276 3.459 1.00 93.88 80 PRO A O 1
ATOM 598 N N . ALA A 1 81 ? 7.140 4.527 4.786 1.00 96.44 81 ALA A N 1
ATOM 599 C CA . ALA A 1 81 ? 6.268 4.196 5.903 1.00 96.44 81 ALA A CA 1
ATOM 600 C C . ALA A 1 81 ? 5.563 5.449 6.444 1.00 96.44 81 ALA A C 1
ATOM 602 O O . ALA A 1 81 ? 6.183 6.495 6.645 1.00 96.44 81 ALA A O 1
ATOM 603 N N . GLN A 1 82 ? 4.269 5.322 6.724 1.00 97.12 82 GLN A N 1
ATOM 604 C CA . GLN A 1 82 ? 3.468 6.375 7.339 1.00 97.12 82 GLN A CA 1
ATOM 605 C C . GLN A 1 82 ? 3.140 5.987 8.765 1.00 97.12 82 GLN A C 1
ATOM 607 O O . GLN A 1 82 ? 2.257 5.162 8.999 1.00 97.12 82 GLN A O 1
ATOM 612 N N . ALA A 1 83 ? 3.870 6.582 9.705 1.00 96.75 83 ALA A N 1
ATOM 613 C CA . ALA A 1 83 ? 3.586 6.465 11.124 1.00 96.75 83 ALA A CA 1
ATOM 614 C C . ALA A 1 83 ? 2.271 7.189 11.444 1.00 96.75 83 ALA A C 1
ATOM 616 O O . ALA A 1 83 ? 2.111 8.374 11.147 1.00 96.75 83 ALA A O 1
ATOM 617 N N . ILE A 1 84 ? 1.329 6.461 12.031 1.00 95.44 84 ILE A N 1
ATOM 618 C CA . ILE A 1 84 ? -0.025 6.919 12.318 1.00 95.44 84 ILE A CA 1
ATOM 619 C C . ILE A 1 84 ? -0.282 6.724 13.802 1.00 95.44 84 ILE A C 1
ATOM 621 O O . ILE A 1 84 ? -0.221 5.607 14.315 1.00 95.44 84 ILE A O 1
ATOM 625 N N . ASP A 1 85 ? -0.611 7.824 14.470 1.00 94.75 85 ASP A N 1
ATOM 626 C CA . ASP A 1 85 ? -1.071 7.832 15.850 1.00 94.75 85 ASP A CA 1
ATOM 627 C C . ASP A 1 85 ? -2.506 8.365 15.904 1.00 94.75 85 ASP A C 1
ATOM 629 O O . ASP A 1 85 ? -2.765 9.568 15.982 1.00 94.75 85 ASP A O 1
ATOM 633 N N . LEU A 1 86 ? -3.459 7.436 15.847 1.00 91.38 86 LEU A N 1
ATOM 634 C CA . LEU A 1 86 ? -4.882 7.722 15.968 1.00 91.38 86 LEU A CA 1
ATOM 635 C C . LEU A 1 86 ? -5.263 8.203 17.370 1.00 91.38 86 LEU A C 1
ATOM 637 O O . LEU A 1 86 ? -6.321 8.814 17.519 1.00 91.38 86 LEU A O 1
ATOM 641 N N . SER A 1 87 ? -4.416 8.001 18.389 1.00 89.31 87 SER A N 1
ATOM 642 C CA . SER A 1 87 ? -4.674 8.565 19.715 1.00 89.31 87 SER A CA 1
ATOM 643 C C . SER A 1 87 ? -4.646 10.090 19.687 1.00 89.31 87 SER A C 1
ATOM 645 O O . SER A 1 87 ? -5.329 10.709 20.485 1.00 89.31 87 SER A O 1
ATOM 647 N N . GLN A 1 88 ? -3.939 10.717 18.746 1.00 88.94 88 GLN A N 1
ATOM 648 C CA . GLN A 1 88 ? -3.905 12.177 18.605 1.00 88.94 88 GLN A CA 1
ATOM 649 C C . GLN A 1 88 ? -4.975 12.713 17.643 1.00 88.94 88 GLN A C 1
ATOM 651 O O . GLN A 1 88 ? -5.064 13.922 17.430 1.00 88.94 88 GLN A O 1
ATOM 656 N N . ASN A 1 89 ? -5.801 11.842 17.051 1.00 88.06 89 ASN A N 1
ATOM 657 C CA . ASN A 1 89 ? -6.822 12.276 16.108 1.00 88.06 89 ASN A CA 1
ATOM 658 C C . ASN A 1 89 ? -7.947 13.039 16.849 1.00 88.06 89 ASN A C 1
ATOM 660 O O . ASN A 1 89 ? -8.601 12.465 17.726 1.00 88.06 89 ASN A O 1
ATOM 664 N N . PRO A 1 90 ? -8.233 14.308 16.493 1.00 88.06 90 PRO A N 1
ATOM 665 C CA . PRO A 1 90 ? -9.214 15.136 17.198 1.00 88.06 90 PRO A CA 1
ATOM 666 C C . PRO A 1 90 ? -10.649 14.595 17.120 1.00 88.06 90 PRO A C 1
ATOM 668 O O . PRO A 1 90 ? -11.446 14.828 18.029 1.00 88.06 90 PRO A O 1
ATOM 671 N N . ASP A 1 91 ? -10.994 13.852 16.069 1.00 85.25 91 ASP A N 1
ATOM 672 C CA . ASP A 1 91 ? -12.303 13.216 15.954 1.00 85.25 91 ASP A CA 1
ATOM 673 C C . ASP A 1 91 ? -12.441 11.998 16.863 1.00 85.25 91 ASP A C 1
ATOM 675 O O . ASP A 1 91 ? -13.526 11.753 17.391 1.00 85.25 91 ASP A O 1
ATOM 679 N N . LEU A 1 92 ? -11.345 11.276 17.105 1.00 85.62 92 LEU A N 1
ATOM 680 C CA . LEU A 1 92 ? -11.313 10.178 18.071 1.00 85.62 92 LEU A CA 1
ATOM 681 C C . LEU A 1 92 ? -11.237 10.666 19.515 1.00 85.62 92 LEU A C 1
ATOM 683 O O . LEU A 1 92 ? -11.786 10.021 20.405 1.00 85.62 92 LEU A O 1
ATOM 687 N N . GLN A 1 93 ? -10.640 11.835 19.753 1.00 87.62 93 GLN A N 1
ATOM 688 C CA . GLN A 1 93 ? -10.572 12.453 21.080 1.00 87.62 93 GLN A CA 1
ATOM 689 C C . GLN A 1 93 ? -11.950 12.740 21.692 1.00 87.62 93 GLN A C 1
ATOM 691 O O . GLN A 1 93 ? -12.093 12.738 22.914 1.00 87.62 93 GLN A O 1
ATOM 696 N N . LYS A 1 94 ? -12.991 12.901 20.865 1.00 87.81 94 LYS A N 1
ATOM 697 C CA . LYS A 1 94 ? -14.392 13.003 21.317 1.00 87.81 94 LYS A CA 1
ATOM 698 C C . LYS A 1 94 ? -14.865 11.748 22.064 1.00 87.81 94 LYS A C 1
ATOM 700 O O . LYS A 1 94 ? -15.785 11.834 22.869 1.00 87.81 94 LYS A O 1
ATOM 705 N N . TYR A 1 95 ? -14.216 10.611 21.818 1.00 85.12 95 TYR A N 1
ATOM 706 C CA . TYR A 1 95 ? -14.510 9.310 22.413 1.00 85.12 95 TYR A CA 1
ATOM 707 C C . TYR A 1 95 ? -13.424 8.849 23.393 1.00 85.12 95 TYR A C 1
ATOM 709 O O . TYR A 1 95 ? -13.409 7.680 23.767 1.00 85.12 95 TYR A O 1
ATOM 717 N N . LYS A 1 96 ? -12.502 9.728 23.819 1.00 85.81 96 LYS A N 1
ATOM 718 C CA . LYS A 1 96 ? -11.321 9.355 24.624 1.00 85.81 96 LYS A CA 1
ATOM 719 C C . LYS A 1 96 ? -11.649 8.519 25.873 1.00 85.81 96 LYS A C 1
ATOM 721 O O . LYS A 1 96 ? -10.927 7.574 26.157 1.00 85.81 96 LYS A O 1
ATOM 726 N N . ASP A 1 97 ? -12.767 8.810 26.546 1.00 86.88 97 ASP A N 1
ATOM 727 C CA . ASP A 1 97 ? -13.222 8.124 27.774 1.00 86.88 97 ASP A CA 1
ATOM 728 C C . ASP A 1 97 ? -13.858 6.741 27.495 1.00 86.88 97 ASP A C 1
ATOM 730 O O . ASP A 1 97 ? -14.354 6.060 28.398 1.00 86.88 97 ASP A O 1
ATOM 734 N N . GLN A 1 98 ? -13.926 6.367 26.216 1.00 86.69 98 GLN A N 1
ATOM 735 C CA . GLN A 1 98 ? -14.445 5.101 25.704 1.00 86.69 98 GLN A CA 1
ATOM 736 C C . GLN A 1 98 ? -13.383 4.322 24.915 1.00 86.69 98 GLN A C 1
ATOM 738 O O . GLN A 1 98 ? -13.590 3.138 24.651 1.00 86.69 98 GLN A O 1
ATOM 743 N N . LEU A 1 99 ? -12.264 4.951 24.524 1.00 84.94 99 LEU A N 1
ATOM 744 C CA . LEU A 1 99 ? -11.209 4.306 23.733 1.00 84.94 99 LEU A CA 1
ATOM 745 C C . LEU A 1 99 ? -10.549 3.147 24.494 1.00 84.94 99 LEU A C 1
ATOM 747 O O . LEU A 1 99 ? -10.249 2.116 23.899 1.00 84.94 99 LEU A O 1
ATOM 751 N N . ASP A 1 100 ? -10.405 3.270 25.813 1.00 85.75 100 ASP A N 1
ATOM 752 C CA . ASP A 1 100 ? -9.936 2.210 26.716 1.00 85.75 100 ASP A CA 1
ATOM 753 C C . ASP A 1 100 ? -10.927 1.034 26.843 1.00 85.75 100 ASP A C 1
ATOM 755 O O . ASP A 1 100 ? -10.556 -0.074 27.238 1.00 85.75 100 ASP A O 1
ATOM 759 N N . LYS A 1 101 ? -12.192 1.255 26.465 1.00 88.69 101 LYS A N 1
ATOM 760 C CA . LYS A 1 101 ? -13.275 0.259 26.475 1.00 88.69 101 LYS A CA 1
ATOM 761 C C . LYS A 1 101 ? -13.511 -0.388 25.115 1.00 88.69 101 LYS A C 1
ATOM 763 O O . LYS A 1 101 ? -14.382 -1.258 25.017 1.00 88.69 101 LYS A O 1
ATOM 768 N N . VAL A 1 102 ? -12.769 -0.001 24.075 1.00 89.62 102 VAL A N 1
ATOM 769 C CA . VAL A 1 102 ? -12.871 -0.622 22.750 1.00 89.62 102 VAL A CA 1
ATOM 770 C C . VAL A 1 102 ? -12.396 -2.069 22.846 1.00 89.62 102 VAL A C 1
ATOM 772 O O . VAL A 1 102 ? -11.247 -2.351 23.176 1.00 89.62 102 VAL A O 1
ATOM 775 N N . LYS A 1 103 ? -13.302 -3.007 22.566 1.00 90.00 103 LYS A N 1
ATOM 776 C CA . LYS A 1 103 ? -13.019 -4.451 22.574 1.00 90.00 103 LYS A CA 1
ATOM 777 C C . LYS A 1 103 ? -12.765 -5.003 21.181 1.00 90.00 103 LYS A C 1
ATOM 779 O O . LYS A 1 103 ? -12.075 -6.006 21.037 1.00 90.00 103 LYS A O 1
ATOM 784 N N . ALA A 1 104 ? -13.321 -4.359 20.158 1.00 92.00 104 ALA A N 1
ATOM 785 C CA . ALA A 1 104 ? -13.128 -4.761 18.775 1.00 92.00 104 ALA A CA 1
ATOM 786 C C . ALA A 1 104 ? -13.220 -3.563 17.828 1.00 92.00 104 ALA A C 1
ATOM 788 O O . ALA A 1 104 ? -13.990 -2.627 18.059 1.00 92.00 104 ALA A O 1
ATOM 789 N N . VAL A 1 105 ? -12.484 -3.643 16.720 1.00 94.50 105 VAL A N 1
ATOM 790 C CA . VAL A 1 105 ? -12.566 -2.698 15.607 1.00 94.50 105 VAL A CA 1
ATOM 791 C C . VAL A 1 105 ? -13.156 -3.424 14.404 1.00 94.50 105 VAL A C 1
ATOM 793 O O . VAL A 1 105 ? -12.687 -4.476 13.990 1.00 94.50 105 VAL A O 1
ATOM 796 N N . THR A 1 106 ? -14.214 -2.866 13.830 1.00 95.38 106 THR A N 1
ATOM 797 C CA . THR A 1 106 ? -14.805 -3.351 12.583 1.00 95.38 106 THR A CA 1
ATOM 798 C C . THR A 1 106 ? -14.330 -2.469 11.438 1.00 95.38 106 THR A C 1
ATOM 800 O O . THR A 1 106 ? -14.620 -1.274 11.399 1.00 95.38 106 THR A O 1
ATOM 803 N N . ILE A 1 107 ? -13.620 -3.064 10.482 1.00 97.06 107 ILE A N 1
ATOM 804 C CA . ILE A 1 107 ? -13.197 -2.381 9.256 1.00 97.06 107 ILE A CA 1
ATOM 805 C C . ILE A 1 107 ? -14.337 -2.466 8.244 1.00 97.06 107 ILE A C 1
ATOM 807 O O . ILE A 1 107 ? -14.655 -3.552 7.757 1.00 97.06 107 ILE A O 1
ATOM 811 N N . LYS A 1 108 ? -14.945 -1.330 7.901 1.00 96.56 108 LYS A N 1
ATOM 812 C CA . LYS A 1 108 ? -16.011 -1.252 6.893 1.00 96.56 108 LYS A CA 1
ATOM 813 C C . LYS A 1 108 ? -15.423 -1.463 5.500 1.00 96.56 108 LYS A C 1
ATOM 815 O O . LYS A 1 108 ? -15.779 -2.411 4.803 1.00 96.56 108 LYS A O 1
ATOM 820 N N . TYR A 1 109 ? -14.446 -0.637 5.142 1.00 97.25 109 TYR A N 1
ATOM 821 C CA . TYR A 1 109 ? -13.741 -0.686 3.865 1.00 97.25 109 TYR A CA 1
ATOM 822 C C . TYR A 1 109 ? -12.321 -0.148 4.000 1.00 97.25 109 TYR A C 1
ATOM 824 O O . TYR A 1 109 ? -12.002 0.592 4.931 1.00 97.25 109 TYR A O 1
ATOM 832 N N . VAL A 1 110 ? -11.495 -0.498 3.019 1.00 98.12 110 VAL A N 1
ATOM 833 C CA . VAL A 1 110 ? -10.228 0.172 2.733 1.00 98.12 110 VAL A CA 1
ATOM 834 C C . VAL A 1 110 ? -10.257 0.536 1.254 1.00 98.12 110 VAL A C 1
ATOM 836 O O . VAL A 1 110 ? -10.307 -0.336 0.383 1.00 98.12 110 VAL A O 1
ATOM 839 N N . ARG A 1 111 ? -10.301 1.837 0.987 1.00 98.38 111 ARG A N 1
ATOM 840 C CA . ARG A 1 111 ? -10.408 2.424 -0.349 1.00 98.38 111 ARG A CA 1
ATOM 841 C C . ARG A 1 111 ? -9.135 3.160 -0.683 1.00 98.38 111 ARG A C 1
ATOM 843 O O . ARG A 1 111 ? -8.509 3.720 0.207 1.00 98.38 111 ARG A O 1
ATOM 850 N N . TYR A 1 112 ? -8.777 3.194 -1.953 1.00 98.25 112 TYR A N 1
ATOM 851 C CA . TYR A 1 112 ? -7.748 4.096 -2.441 1.00 98.25 112 TYR A CA 1
ATOM 852 C C . TYR A 1 112 ? -8.373 5.142 -3.362 1.00 98.25 112 TYR A C 1
ATOM 854 O O . TYR A 1 112 ? -9.347 4.867 -4.064 1.00 98.25 112 TYR A O 1
ATOM 862 N N . THR A 1 113 ? -7.795 6.338 -3.356 1.00 98.56 113 THR A N 1
ATOM 863 C CA . THR A 1 113 ? -8.095 7.425 -4.288 1.00 98.56 113 THR A CA 1
ATOM 864 C C . THR A 1 113 ? -6.799 7.858 -4.946 1.00 98.56 113 THR A C 1
ATOM 866 O O . THR A 1 113 ? -5.843 8.184 -4.255 1.00 98.56 113 THR A O 1
ATOM 869 N N . LEU A 1 114 ? -6.753 7.879 -6.271 1.00 98.50 114 LEU A N 1
ATOM 870 C CA . LEU A 1 114 ? -5.608 8.344 -7.047 1.00 98.50 114 LEU A CA 1
ATOM 871 C C . LEU A 1 114 ? -5.926 9.726 -7.592 1.00 98.50 114 LEU A C 1
ATOM 873 O O . LEU A 1 114 ? -6.798 9.870 -8.452 1.00 98.50 114 LEU A O 1
ATOM 877 N N . SER A 1 115 ? -5.238 10.735 -7.064 1.00 98.25 115 SER A N 1
ATOM 878 C CA . SER A 1 115 ? -5.406 12.130 -7.471 1.00 98.25 115 SER A CA 1
ATOM 879 C C . SER A 1 115 ? -4.502 12.495 -8.644 1.00 98.25 115 SER A C 1
ATOM 881 O O . SER A 1 115 ? -4.852 13.372 -9.430 1.00 98.25 115 SER A O 1
ATOM 883 N N . GLN A 1 116 ? -3.355 11.824 -8.777 1.00 98.12 116 GLN A N 1
ATOM 884 C CA . GLN A 1 116 ? -2.417 12.013 -9.878 1.00 98.12 116 GLN A CA 1
ATOM 885 C C . GLN A 1 116 ? -1.805 10.676 -10.279 1.00 98.12 116 GLN A C 1
ATOM 887 O O . GLN A 1 116 ? -1.385 9.894 -9.429 1.00 98.12 116 GLN A O 1
ATOM 892 N N . ASN A 1 117 ? -1.718 10.437 -11.582 1.00 98.31 117 ASN A N 1
ATOM 893 C CA . ASN A 1 117 ? -1.034 9.287 -12.146 1.00 98.31 117 ASN A CA 1
ATOM 894 C C . ASN A 1 117 ? -0.405 9.708 -13.474 1.00 98.31 117 ASN A C 1
ATOM 896 O O . ASN A 1 117 ? -1.106 9.905 -14.461 1.00 98.31 117 ASN A O 1
ATOM 900 N N . SER A 1 118 ? 0.909 9.895 -13.480 1.00 98.31 118 SER A N 1
ATOM 901 C CA . SER A 1 118 ? 1.708 10.173 -14.676 1.00 98.31 118 SER A CA 1
ATOM 902 C C . SER A 1 118 ? 2.584 8.983 -15.069 1.00 98.31 118 SER A C 1
ATOM 904 O O . SER A 1 118 ? 3.519 9.147 -15.853 1.00 98.31 118 SER A O 1
ATOM 906 N N . LEU A 1 119 ? 2.308 7.793 -14.517 1.00 97.94 119 LEU A N 1
ATOM 907 C CA . LEU A 1 119 ? 3.033 6.579 -14.869 1.00 97.94 119 LEU A CA 1
ATOM 908 C C . LEU A 1 119 ? 2.896 6.305 -16.370 1.00 97.94 119 LEU A C 1
ATOM 910 O O . LEU A 1 119 ? 1.802 6.391 -16.927 1.00 97.94 119 LEU A O 1
ATOM 914 N N . ASN A 1 120 ? 4.006 5.953 -17.018 1.00 97.06 120 ASN A N 1
ATOM 915 C CA . ASN A 1 120 ? 4.036 5.568 -18.435 1.00 97.06 120 ASN A CA 1
ATOM 916 C C . ASN A 1 120 ? 3.821 4.057 -18.659 1.00 97.06 120 ASN A C 1
ATOM 918 O O . ASN A 1 120 ? 4.049 3.555 -19.758 1.00 97.06 120 ASN A O 1
ATOM 922 N N . PHE A 1 121 ? 3.416 3.337 -17.614 1.00 97.25 121 PHE A N 1
ATOM 923 C CA . PHE A 1 121 ? 3.200 1.895 -17.590 1.00 97.25 121 PHE A CA 1
ATOM 924 C C . PHE A 1 121 ? 2.061 1.563 -16.625 1.00 97.25 121 PHE A C 1
ATOM 926 O O . PHE A 1 121 ? 1.766 2.338 -15.711 1.00 97.25 121 PHE A O 1
ATOM 933 N N . ASP A 1 122 ? 1.436 0.406 -16.820 1.00 97.88 122 ASP A N 1
ATOM 934 C CA . ASP A 1 122 ? 0.457 -0.106 -15.867 1.00 97.88 122 ASP A CA 1
ATOM 935 C C . ASP A 1 122 ? 1.184 -0.527 -14.592 1.00 97.88 122 ASP A C 1
ATOM 937 O O . ASP A 1 122 ? 2.061 -1.394 -14.623 1.00 97.88 122 ASP A O 1
ATOM 941 N N . LEU A 1 123 ? 0.818 0.070 -13.458 1.00 97.88 123 LEU A N 1
ATOM 942 C CA . LEU A 1 123 ? 1.331 -0.353 -12.166 1.00 97.88 123 LEU A CA 1
ATOM 943 C C . LEU A 1 123 ? 0.778 -1.757 -11.872 1.00 97.88 123 LEU A C 1
ATOM 945 O O . LEU A 1 123 ? -0.448 -1.935 -11.835 1.00 97.88 123 LEU A O 1
ATOM 949 N N . PRO A 1 124 ? 1.636 -2.766 -11.646 1.00 97.88 124 PRO A N 1
ATOM 950 C CA . PRO A 1 124 ? 1.183 -4.087 -11.230 1.00 97.88 124 PRO A CA 1
ATOM 951 C C . PRO A 1 124 ? 0.457 -4.033 -9.881 1.00 97.88 124 PRO A C 1
ATOM 953 O O . PRO A 1 124 ? 0.440 -3.007 -9.202 1.00 97.88 124 PRO A O 1
ATOM 956 N N . ALA A 1 125 ? -0.145 -5.149 -9.474 1.00 98.06 125 ALA A N 1
ATOM 957 C CA . ALA A 1 125 ? -0.777 -5.226 -8.163 1.00 98.06 125 ALA A CA 1
ATOM 958 C C . ALA A 1 125 ? 0.230 -4.861 -7.054 1.00 98.06 125 ALA A C 1
ATOM 960 O O . ALA A 1 125 ? 1.317 -5.438 -6.980 1.00 98.06 125 ALA A O 1
ATOM 961 N N . ALA A 1 126 ? -0.138 -3.903 -6.204 1.00 98.00 126 ALA A N 1
ATOM 962 C CA . ALA A 1 126 ? 0.695 -3.429 -5.105 1.00 98.00 126 ALA A CA 1
ATOM 963 C C . ALA A 1 126 ? 0.204 -4.015 -3.779 1.00 98.00 126 ALA A C 1
ATOM 965 O O . ALA A 1 126 ? -0.981 -4.268 -3.581 1.00 98.00 126 ALA A O 1
ATOM 966 N N . GLU A 1 127 ? 1.107 -4.244 -2.843 1.00 98.44 127 GLU A N 1
ATOM 967 C CA . GLU A 1 127 ? 0.801 -4.789 -1.531 1.00 98.44 127 GLU A CA 1
ATOM 968 C C . GLU A 1 127 ? 0.651 -3.665 -0.511 1.00 98.44 127 GLU A C 1
ATOM 970 O O . GLU A 1 127 ? 1.481 -2.758 -0.449 1.00 98.44 127 GLU A O 1
ATOM 975 N N . LEU A 1 128 ? -0.379 -3.763 0.327 1.00 98.44 128 LEU A N 1
ATOM 976 C CA . LEU A 1 128 ? -0.566 -2.919 1.498 1.00 98.44 128 LEU A CA 1
ATOM 977 C C . LEU A 1 128 ? -0.188 -3.717 2.745 1.00 98.44 128 LEU A C 1
ATOM 979 O O . LEU A 1 128 ? -0.711 -4.811 2.990 1.00 98.44 128 LEU A O 1
ATOM 983 N N . TRP A 1 129 ? 0.707 -3.145 3.536 1.00 98.56 129 TRP A N 1
ATOM 984 C CA . TRP A 1 129 ? 1.244 -3.722 4.758 1.00 98.56 129 TRP A CA 1
ATOM 985 C C . TRP A 1 129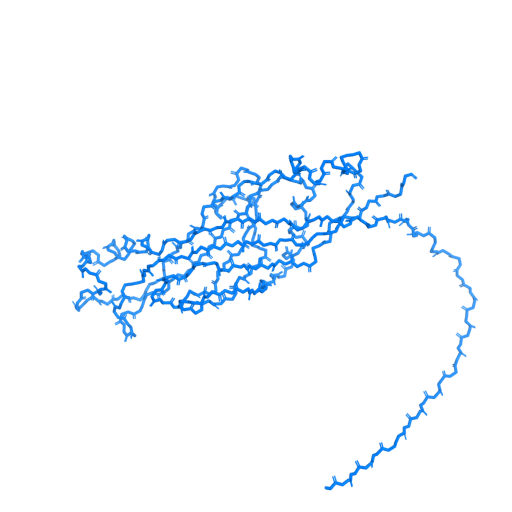 ? 0.941 -2.807 5.945 1.00 98.56 129 TRP A C 1
ATOM 987 O O . TRP A 1 129 ? 0.799 -1.593 5.802 1.00 98.56 129 TRP A O 1
ATOM 997 N N . ILE A 1 130 ? 0.859 -3.400 7.130 1.00 98.56 130 ILE A N 1
ATOM 998 C CA . ILE A 1 130 ? 0.770 -2.684 8.402 1.00 98.56 130 ILE A CA 1
ATOM 999 C C . ILE A 1 130 ? 1.839 -3.208 9.353 1.00 98.56 130 ILE A C 1
ATOM 1001 O O . ILE A 1 130 ? 2.168 -4.392 9.324 1.00 98.56 130 ILE A O 1
ATOM 1005 N N . GLY A 1 131 ? 2.385 -2.343 10.193 1.00 98.31 131 GLY A N 1
ATOM 1006 C CA . GLY A 1 131 ? 3.338 -2.721 11.227 1.00 98.31 131 GLY A CA 1
ATOM 1007 C C . GLY A 1 131 ? 3.193 -1.866 12.476 1.00 98.31 131 GLY A C 1
ATOM 1008 O O . GLY A 1 131 ? 2.341 -0.984 12.560 1.00 98.31 131 GLY A O 1
ATOM 1009 N N . ALA A 1 132 ? 4.049 -2.128 13.462 1.00 98.00 132 ALA A N 1
ATOM 1010 C CA . ALA A 1 132 ? 4.163 -1.266 14.641 1.00 98.00 132 ALA A CA 1
ATOM 1011 C C . ALA A 1 132 ? 4.579 0.157 14.230 1.00 98.00 132 ALA A C 1
ATOM 1013 O O . ALA A 1 132 ? 5.178 0.333 13.173 1.00 98.00 132 ALA A O 1
ATOM 1014 N N . LEU A 1 133 ? 4.334 1.157 15.082 1.00 97.06 133 LEU A N 1
ATOM 1015 C CA . LEU A 1 133 ? 4.673 2.562 14.801 1.00 97.06 133 LEU A CA 1
ATOM 1016 C C . LEU A 1 133 ? 6.153 2.772 14.410 1.00 97.06 133 LEU A C 1
ATOM 1018 O O . LEU A 1 133 ? 6.466 3.664 13.631 1.00 97.06 133 LEU A O 1
ATOM 1022 N N . SER A 1 134 ? 7.060 1.927 14.916 1.00 97.25 134 SER A N 1
ATOM 1023 C CA . SER A 1 134 ? 8.496 1.956 14.603 1.00 97.25 134 SER A CA 1
ATOM 1024 C C . SER A 1 134 ? 8.881 1.291 13.274 1.00 97.25 134 SER A C 1
ATOM 1026 O O . SER A 1 134 ? 10.060 1.284 12.925 1.00 97.25 134 SER A O 1
ATOM 1028 N N . ALA A 1 135 ? 7.942 0.664 12.560 1.00 98.00 135 ALA A N 1
ATOM 1029 C CA . ALA A 1 135 ? 8.235 -0.032 11.314 1.00 98.00 135 ALA A CA 1
ATOM 1030 C C . ALA A 1 135 ? 8.475 0.979 10.185 1.00 98.00 135 ALA A C 1
ATOM 1032 O O . ALA A 1 135 ? 7.580 1.728 9.807 1.00 98.00 135 ALA A O 1
ATOM 1033 N N . THR A 1 136 ? 9.686 0.971 9.630 1.00 97.19 136 THR A N 1
ATOM 1034 C CA . THR A 1 136 ? 10.105 1.883 8.554 1.00 97.19 136 THR A CA 1
ATOM 1035 C C . THR A 1 136 ? 10.183 1.219 7.179 1.00 97.19 136 THR A C 1
ATOM 1037 O O . THR A 1 136 ? 10.307 1.919 6.179 1.00 97.19 136 THR A O 1
ATOM 1040 N N . SER A 1 137 ? 10.099 -0.113 7.114 1.00 97.06 137 SER A N 1
ATOM 1041 C CA . SER A 1 137 ? 10.094 -0.903 5.877 1.00 97.06 137 SER A CA 1
ATOM 1042 C C . SER A 1 137 ? 9.299 -2.194 6.054 1.00 97.06 137 SER A C 1
ATOM 1044 O O . SER A 1 137 ? 9.059 -2.649 7.180 1.00 97.06 137 SER A O 1
ATOM 1046 N N . ILE A 1 138 ? 8.911 -2.825 4.944 1.00 97.62 138 ILE A N 1
ATOM 1047 C CA . ILE A 1 138 ? 8.164 -4.098 4.972 1.00 97.62 138 ILE A CA 1
ATOM 1048 C C . ILE A 1 138 ? 8.997 -5.267 5.523 1.00 97.62 138 ILE A C 1
ATOM 1050 O O . ILE A 1 138 ? 8.449 -6.308 5.871 1.00 97.62 138 ILE A O 1
ATOM 1054 N N . SER A 1 139 ? 10.320 -5.100 5.599 1.00 97.56 139 SER A N 1
ATOM 1055 C CA . SER A 1 139 ? 11.249 -6.091 6.156 1.00 97.56 139 SER A CA 1
ATOM 1056 C C . SER A 1 139 ? 11.263 -6.083 7.690 1.00 97.56 139 SER A C 1
ATOM 1058 O O . SER A 1 139 ? 11.871 -6.953 8.315 1.00 97.56 139 SER A O 1
ATOM 1060 N N . HIS A 1 140 ? 10.615 -5.098 8.321 1.00 98.31 140 HIS A N 1
ATOM 1061 C CA . HIS A 1 140 ? 10.512 -5.016 9.772 1.00 98.31 140 HIS A CA 1
ATOM 1062 C C . HIS A 1 140 ? 9.728 -6.215 10.337 1.00 98.31 140 HIS A C 1
ATOM 1064 O O . HIS A 1 140 ? 8.697 -6.606 9.798 1.00 98.31 140 HIS A O 1
ATOM 1070 N N . ALA A 1 141 ? 10.157 -6.776 11.473 1.00 98.12 141 ALA A N 1
ATOM 1071 C CA . ALA A 1 141 ? 9.571 -8.009 12.025 1.00 98.12 141 ALA A CA 1
ATOM 1072 C C . ALA A 1 141 ? 8.059 -7.911 12.338 1.00 98.12 141 ALA A C 1
ATOM 1074 O O . ALA A 1 141 ? 7.326 -8.905 12.262 1.00 98.12 141 ALA A O 1
ATOM 1075 N N . SER A 1 142 ? 7.587 -6.707 12.684 1.00 97.94 142 SER A N 1
ATOM 1076 C CA . SER A 1 142 ? 6.165 -6.432 12.935 1.00 97.94 142 SER A CA 1
ATOM 1077 C C . SER A 1 142 ? 5.340 -6.176 11.672 1.00 97.94 142 SER A C 1
ATOM 1079 O O . SER A 1 142 ? 4.118 -6.160 11.777 1.00 97.94 142 SER A O 1
ATOM 1081 N N . ALA A 1 143 ? 5.961 -5.994 10.502 1.00 98.50 143 ALA A N 1
ATOM 1082 C CA . ALA A 1 143 ? 5.236 -5.751 9.264 1.00 98.50 143 ALA A CA 1
ATOM 1083 C C . ALA A 1 143 ? 4.468 -7.012 8.832 1.00 98.50 143 ALA A C 1
ATOM 1085 O O . ALA A 1 143 ? 5.005 -8.126 8.815 1.00 98.50 143 ALA A O 1
ATOM 1086 N N . LYS A 1 144 ? 3.189 -6.838 8.494 1.00 98.56 144 LYS A N 1
ATOM 1087 C CA . LYS A 1 144 ? 2.274 -7.879 8.016 1.00 98.56 144 LYS A CA 1
ATOM 1088 C C . LYS A 1 144 ? 1.477 -7.370 6.819 1.00 98.56 144 LYS A C 1
ATOM 1090 O O . LYS A 1 144 ? 0.928 -6.270 6.852 1.00 98.56 144 LYS A O 1
ATOM 1095 N N . LYS A 1 145 ? 1.389 -8.187 5.769 1.00 98.50 145 LYS A N 1
ATOM 1096 C CA . LYS A 1 145 ? 0.569 -7.902 4.588 1.00 98.50 145 LYS A CA 1
ATOM 1097 C C . LYS A 1 145 ? -0.904 -7.988 4.967 1.00 98.50 145 LYS A C 1
ATOM 1099 O O . LYS A 1 145 ? -1.327 -8.993 5.532 1.00 98.50 145 LYS A O 1
ATOM 1104 N N . ILE A 1 146 ? -1.683 -6.964 4.631 1.00 98.62 146 ILE A N 1
ATOM 1105 C CA . ILE A 1 146 ? -3.119 -6.908 4.951 1.00 98.62 146 ILE A CA 1
ATOM 1106 C C . ILE A 1 146 ? -4.000 -6.904 3.710 1.00 98.62 146 ILE A C 1
ATOM 1108 O O . ILE A 1 146 ? -5.097 -7.461 3.735 1.00 98.62 146 ILE A O 1
ATOM 1112 N N . ALA A 1 147 ? -3.530 -6.323 2.611 1.00 98.62 147 ALA A N 1
ATOM 1113 C CA . ALA A 1 147 ? -4.309 -6.246 1.389 1.00 98.62 147 ALA A CA 1
ATOM 1114 C C . ALA A 1 147 ? -3.423 -6.120 0.148 1.00 98.62 147 ALA A C 1
ATOM 1116 O O . ALA A 1 147 ? -2.203 -5.972 0.228 1.00 98.62 147 ALA A O 1
ATOM 1117 N N . VAL A 1 148 ? -4.068 -6.197 -1.007 1.00 98.50 148 VAL A N 1
ATOM 1118 C CA . VAL A 1 148 ? -3.484 -6.002 -2.327 1.00 98.50 148 VAL A CA 1
ATOM 1119 C C . VAL A 1 148 ? -4.329 -4.971 -3.065 1.00 98.50 148 VAL A C 1
ATOM 1121 O O . VAL A 1 148 ? -5.540 -5.140 -3.210 1.00 98.50 148 VAL A O 1
ATOM 1124 N N . LEU A 1 149 ? -3.698 -3.899 -3.528 1.00 97.88 149 LEU A N 1
ATOM 1125 C CA . LEU A 1 149 ? -4.272 -3.002 -4.517 1.00 97.88 149 LEU A CA 1
ATOM 1126 C C . LEU A 1 149 ? -4.224 -3.718 -5.875 1.00 97.88 149 LEU A C 1
ATOM 1128 O O . LEU A 1 149 ? -3.176 -4.266 -6.229 1.00 97.88 149 LEU A O 1
ATOM 1132 N N . PRO A 1 150 ? -5.330 -3.748 -6.638 1.00 98.25 150 PRO A N 1
ATOM 1133 C CA . PRO A 1 150 ? -5.312 -4.297 -7.990 1.00 98.25 150 PRO A CA 1
ATOM 1134 C C . PRO A 1 150 ? -4.353 -3.504 -8.889 1.00 98.25 150 PRO A C 1
ATOM 1136 O O . PRO A 1 150 ? -3.917 -2.410 -8.533 1.00 98.25 150 PRO A O 1
ATOM 1139 N N . SER A 1 151 ? -4.031 -4.055 -10.061 1.00 98.12 151 SER A N 1
ATOM 1140 C CA . SER A 1 151 ? -3.235 -3.330 -11.056 1.00 98.12 151 SER A CA 1
ATOM 1141 C C . SER A 1 151 ? -3.937 -2.030 -11.461 1.00 98.12 151 SER A C 1
ATOM 1143 O O . SER A 1 151 ? -5.158 -2.003 -11.630 1.00 98.12 151 SER A O 1
ATOM 1145 N N . ILE A 1 152 ? -3.159 -0.956 -11.586 1.00 98.19 152 ILE A N 1
ATOM 1146 C CA . ILE A 1 152 ? -3.634 0.385 -11.920 1.00 98.19 152 ILE A CA 1
ATOM 1147 C C . ILE A 1 152 ? -3.101 0.734 -13.306 1.00 98.19 152 ILE A C 1
ATOM 1149 O O . ILE A 1 152 ? -1.890 0.783 -13.506 1.00 98.19 152 ILE A O 1
ATOM 1153 N N . ALA A 1 153 ? -4.000 1.009 -14.250 1.00 98.50 153 ALA A N 1
ATOM 1154 C CA . ALA A 1 153 ? -3.605 1.402 -15.597 1.00 98.50 153 ALA A CA 1
ATOM 1155 C C . ALA A 1 153 ? -2.813 2.725 -15.603 1.00 98.50 153 ALA A C 1
ATOM 1157 O O . ALA A 1 153 ? -3.065 3.620 -14.786 1.00 98.50 153 ALA A O 1
ATOM 1158 N N . ALA A 1 154 ? -1.884 2.866 -16.549 1.00 98.06 154 ALA A N 1
ATOM 1159 C CA . ALA A 1 154 ? -1.163 4.115 -16.791 1.00 98.06 154 ALA A CA 1
ATOM 1160 C C . ALA A 1 154 ? -2.140 5.296 -16.952 1.00 98.06 154 ALA A C 1
ATOM 1162 O O . ALA A 1 154 ? -3.145 5.196 -17.659 1.00 98.06 154 ALA A O 1
ATOM 1163 N N . GLY A 1 155 ? -1.871 6.422 -16.286 1.00 98.25 155 GLY A N 1
ATOM 1164 C CA . GLY A 1 155 ? -2.716 7.621 -16.381 1.00 98.25 155 GLY A CA 1
ATOM 1165 C C . GLY A 1 155 ? -4.062 7.555 -15.645 1.00 98.25 155 GLY A C 1
ATOM 1166 O O . GLY A 1 155 ? -4.784 8.550 -15.614 1.00 98.25 155 GLY A O 1
ATOM 1167 N N . PHE A 1 156 ? -4.427 6.420 -15.038 1.00 98.38 156 PHE A N 1
ATOM 1168 C CA . PHE A 1 156 ? -5.700 6.296 -14.330 1.00 98.38 156 PHE A CA 1
ATOM 1169 C C . PHE A 1 156 ? -5.729 7.136 -13.046 1.00 98.38 156 PHE A C 1
ATOM 1171 O O . PHE A 1 156 ? -4.901 6.956 -12.151 1.00 98.38 156 PHE A O 1
ATOM 1178 N N . THR A 1 157 ? -6.749 7.984 -12.930 1.00 98.50 157 THR A N 1
ATOM 1179 C CA . THR A 1 157 ? -7.157 8.672 -11.699 1.00 98.50 157 THR A CA 1
ATOM 1180 C C . THR A 1 157 ? -8.555 8.211 -11.313 1.00 98.50 157 THR A C 1
ATOM 1182 O O . THR A 1 157 ? -9.404 8.030 -12.186 1.00 98.50 157 THR A O 1
ATOM 1185 N N . GLY A 1 158 ? -8.839 8.064 -10.023 1.00 98.06 158 GLY A N 1
ATOM 1186 C CA . GLY A 1 158 ? -10.148 7.594 -9.578 1.00 98.06 158 GLY A CA 1
ATOM 1187 C C . GLY A 1 158 ? -10.098 6.920 -8.221 1.00 98.06 158 GLY A C 1
ATOM 1188 O O . GLY A 1 158 ? -9.158 7.115 -7.456 1.00 98.06 158 GLY A O 1
ATOM 1189 N N . THR A 1 159 ? -11.122 6.127 -7.923 1.00 98.44 159 THR A N 1
ATOM 1190 C CA . THR A 1 159 ? -11.228 5.395 -6.657 1.00 98.44 159 THR A CA 1
ATOM 1191 C C . THR A 1 159 ? -11.375 3.902 -6.901 1.00 98.44 159 THR A C 1
ATOM 1193 O O . THR A 1 159 ? -11.881 3.480 -7.942 1.00 98.44 159 THR A O 1
ATOM 1196 N N . GLY A 1 160 ? -10.942 3.104 -5.932 1.00 97.75 160 GLY A N 1
ATOM 1197 C CA . GLY A 1 160 ? -11.146 1.662 -5.926 1.00 97.75 160 GLY A CA 1
ATOM 1198 C C . GLY A 1 160 ? -11.029 1.083 -4.523 1.00 97.75 160 GLY A C 1
ATOM 1199 O O . GLY A 1 160 ? -10.705 1.785 -3.563 1.00 97.75 160 GLY A O 1
ATOM 1200 N N . GLU A 1 161 ? -11.309 -0.210 -4.397 1.00 97.94 161 GLU A N 1
ATOM 1201 C CA . GLU A 1 161 ? -11.165 -0.947 -3.140 1.00 97.94 161 GLU A CA 1
ATOM 1202 C C . GLU A 1 161 ? -9.961 -1.887 -3.207 1.00 97.94 161 GLU A C 1
ATOM 1204 O O . GLU A 1 161 ? -9.575 -2.363 -4.279 1.00 97.94 161 GLU A O 1
ATOM 1209 N N . VAL A 1 162 ? -9.347 -2.136 -2.052 1.00 98.38 162 VAL A N 1
ATOM 1210 C CA . VAL A 1 162 ? -8.279 -3.134 -1.931 1.00 98.38 162 VAL A CA 1
ATOM 1211 C C . VAL A 1 162 ? -8.872 -4.531 -1.751 1.00 98.38 162 VAL A C 1
ATOM 1213 O O . VAL A 1 162 ? -9.937 -4.705 -1.159 1.00 98.38 162 VAL A O 1
ATOM 1216 N N . ASN A 1 163 ? -8.134 -5.550 -2.181 1.00 98.31 163 ASN A N 1
ATOM 1217 C CA . ASN A 1 163 ? -8.459 -6.946 -1.918 1.00 98.31 163 ASN A CA 1
ATOM 1218 C C . ASN A 1 163 ? -7.716 -7.412 -0.664 1.00 98.31 163 ASN A C 1
ATOM 1220 O O . ASN A 1 163 ? -6.490 -7.527 -0.675 1.00 98.31 163 ASN A O 1
ATOM 1224 N N . PHE A 1 164 ? -8.434 -7.674 0.427 1.00 98.50 164 PHE A N 1
ATOM 1225 C CA . PHE A 1 164 ? -7.819 -8.216 1.641 1.00 98.50 164 PHE A CA 1
ATOM 1226 C C . PHE A 1 164 ? -7.226 -9.604 1.394 1.00 98.50 164 PHE A C 1
ATOM 1228 O O . PHE A 1 164 ? -7.840 -10.442 0.734 1.00 98.50 164 PHE A O 1
ATOM 1235 N N . VAL A 1 165 ? -6.055 -9.864 1.976 1.00 98.44 165 VAL A N 1
ATOM 1236 C CA . VAL A 1 165 ? -5.530 -11.234 2.066 1.00 98.44 165 VAL A CA 1
ATOM 1237 C C . VAL A 1 165 ? -6.261 -12.002 3.172 1.00 98.44 165 VAL A C 1
ATOM 1239 O O . VAL A 1 165 ? -6.895 -11.400 4.043 1.00 98.44 165 VAL A O 1
ATOM 1242 N N . THR A 1 166 ? -6.161 -13.333 3.177 1.00 98.12 166 THR A N 1
ATOM 1243 C CA . THR A 1 166 ? -6.698 -14.169 4.264 1.00 98.12 166 THR A CA 1
ATOM 1244 C C . THR A 1 166 ? -6.153 -13.705 5.619 1.00 98.12 166 THR A C 1
ATOM 1246 O O . THR A 1 166 ? -4.942 -13.598 5.788 1.00 98.12 166 THR A O 1
ATOM 1249 N N . GLY A 1 167 ? -7.038 -13.395 6.575 1.00 97.81 167 GLY A N 1
ATOM 1250 C CA . GLY A 1 167 ? -6.665 -12.863 7.898 1.00 97.81 167 GLY A CA 1
ATOM 1251 C C . GLY A 1 167 ? -6.185 -11.401 7.906 1.00 97.81 167 GLY A C 1
ATOM 1252 O O . GLY A 1 167 ? -5.856 -10.860 8.962 1.00 97.81 167 GLY A O 1
ATOM 1253 N N . GLY A 1 168 ? -6.163 -10.724 6.751 1.00 98.12 168 GLY A N 1
ATOM 1254 C CA . GLY A 1 168 ? -5.698 -9.339 6.635 1.00 98.12 168 GLY A CA 1
ATOM 1255 C C . GLY A 1 168 ? -6.577 -8.341 7.392 1.00 98.12 168 GLY A C 1
ATOM 1256 O O . GLY A 1 168 ? -6.061 -7.394 7.982 1.00 98.12 168 GLY A O 1
ATOM 1257 N N . ARG A 1 169 ? -7.898 -8.578 7.440 1.00 97.62 169 ARG A N 1
ATOM 1258 C CA . ARG A 1 169 ? -8.837 -7.765 8.235 1.00 97.62 169 ARG A CA 1
ATOM 1259 C C . ARG A 1 169 ? -8.586 -7.909 9.733 1.00 97.62 169 ARG A C 1
ATOM 1261 O O . ARG A 1 169 ? -8.521 -6.897 10.419 1.00 97.62 169 ARG A O 1
ATOM 1268 N N . ASP A 1 170 ? -8.391 -9.133 10.215 1.00 97.31 170 ASP A N 1
ATOM 1269 C CA . ASP A 1 170 ? -8.126 -9.389 11.636 1.00 97.31 170 ASP A CA 1
ATOM 1270 C C . ASP A 1 170 ? -6.800 -8.754 12.056 1.00 97.31 170 ASP A C 1
ATOM 1272 O O . ASP A 1 170 ? -6.735 -8.050 13.059 1.00 97.31 170 ASP A O 1
ATOM 1276 N N . THR A 1 171 ? -5.771 -8.900 11.216 1.00 97.81 171 THR A N 1
ATOM 1277 C CA . THR A 1 171 ? -4.463 -8.264 11.420 1.00 97.81 171 THR A CA 1
ATOM 1278 C C . THR A 1 171 ? -4.592 -6.743 11.502 1.00 97.81 171 THR A C 1
ATOM 1280 O O . THR A 1 171 ? -4.121 -6.139 12.464 1.00 97.81 171 THR A O 1
ATOM 1283 N N . LEU A 1 172 ? -5.268 -6.113 10.532 1.00 97.56 172 LEU A N 1
ATOM 1284 C CA . LEU A 1 172 ? -5.514 -4.668 10.545 1.00 97.56 172 LEU A CA 1
ATOM 1285 C C . LEU A 1 172 ? -6.296 -4.246 11.800 1.00 97.56 172 LEU A C 1
ATOM 1287 O O . LEU A 1 172 ? -5.930 -3.267 12.442 1.00 97.56 172 LEU A O 1
ATOM 1291 N N . SER A 1 173 ? -7.326 -4.999 12.192 1.00 96.31 173 SER A N 1
ATOM 1292 C CA . SER A 1 173 ? -8.112 -4.726 13.400 1.00 96.31 173 SER A CA 1
ATOM 1293 C C . SER A 1 173 ? -7.246 -4.759 14.662 1.00 96.31 173 SER A C 1
ATOM 1295 O O . SER A 1 173 ? -7.365 -3.870 15.501 1.00 96.31 173 SER A O 1
ATOM 1297 N N . SER A 1 174 ? -6.353 -5.744 14.804 1.00 95.50 174 SER A N 1
ATOM 1298 C CA . SER A 1 174 ? -5.454 -5.842 15.961 1.00 95.50 174 SER A CA 1
ATOM 1299 C C . SER A 1 174 ? -4.510 -4.644 16.084 1.00 95.50 174 SER A C 1
ATOM 1301 O O . SER A 1 174 ? -4.299 -4.161 17.191 1.00 95.50 174 SER A O 1
ATOM 1303 N N . PHE A 1 175 ? -3.983 -4.126 14.970 1.00 95.88 175 PHE A N 1
ATOM 1304 C CA . PHE A 1 175 ? -3.172 -2.901 14.980 1.00 95.88 175 PHE A CA 1
ATOM 1305 C C . PHE A 1 175 ? -4.007 -1.638 15.222 1.00 95.88 175 PHE A C 1
ATOM 1307 O O . PHE A 1 175 ? -3.549 -0.704 15.871 1.00 95.88 175 PHE A O 1
ATOM 1314 N N . LEU A 1 176 ? -5.251 -1.589 14.746 1.00 94.56 176 LEU A N 1
ATOM 1315 C CA . LEU A 1 176 ? -6.133 -0.453 15.017 1.00 94.56 176 LEU A CA 1
ATOM 1316 C C . LEU A 1 176 ? -6.527 -0.367 16.496 1.00 94.56 176 LEU A C 1
ATOM 1318 O O . LEU A 1 176 ? -6.719 0.736 16.995 1.00 94.56 176 LEU A O 1
ATOM 1322 N N . LEU A 1 177 ? -6.589 -1.495 17.214 1.00 93.44 177 LEU A N 1
ATOM 1323 C CA . LEU A 1 177 ? -6.816 -1.509 18.664 1.00 93.44 177 LEU A CA 1
ATOM 1324 C C . LEU A 1 177 ? -5.684 -0.839 19.458 1.00 93.44 177 LEU A C 1
ATOM 1326 O O . LEU A 1 177 ? -5.955 -0.288 20.520 1.00 93.44 177 LEU A O 1
ATOM 1330 N N . SER A 1 178 ? -4.437 -0.839 18.964 1.00 93.31 178 SER A N 1
ATOM 1331 C CA . SER A 1 178 ? -3.346 -0.095 19.615 1.00 93.31 178 SER A CA 1
ATOM 1332 C C . SER A 1 178 ? -3.362 1.397 19.292 1.00 93.31 178 SER A C 1
ATOM 1334 O O . SER A 1 178 ? -2.586 2.140 19.888 1.00 93.31 178 SER A O 1
ATOM 1336 N N . LEU A 1 179 ? -4.193 1.837 18.335 1.00 93.06 179 LEU A N 1
ATOM 1337 C CA . LEU A 1 179 ? -4.280 3.203 17.794 1.00 93.06 179 LEU A CA 1
ATOM 1338 C C . LEU A 1 179 ? -2.982 3.745 17.168 1.00 93.06 179 LEU A C 1
ATOM 1340 O O . LEU A 1 179 ? -3.006 4.789 16.528 1.00 93.06 179 LEU A O 1
ATOM 1344 N N . GLN A 1 180 ? -1.866 3.037 17.309 1.00 95.62 180 GLN A N 1
ATOM 1345 C CA . GLN A 1 180 ? -0.546 3.422 16.829 1.00 95.62 180 GLN A CA 1
ATOM 1346 C C . GLN A 1 180 ? 0.013 2.324 15.936 1.00 95.62 180 GLN A C 1
ATOM 1348 O O . GLN A 1 180 ? 0.201 1.187 16.379 1.00 95.62 180 GLN A O 1
ATOM 1353 N N . PHE A 1 181 ? 0.288 2.663 14.684 1.00 97.56 181 PHE A N 1
ATOM 1354 C CA . PHE A 1 181 ? 0.778 1.729 13.676 1.00 97.56 181 PHE A CA 1
ATOM 1355 C C . PHE A 1 181 ? 1.500 2.478 12.557 1.00 97.56 181 PHE A C 1
ATOM 1357 O O . PHE A 1 181 ? 1.449 3.701 12.473 1.00 97.56 181 PHE A O 1
ATOM 1364 N N . ALA A 1 182 ? 2.175 1.740 11.685 1.00 98.19 182 ALA A N 1
ATOM 1365 C CA . ALA A 1 182 ? 2.708 2.263 10.437 1.00 98.19 182 ALA A CA 1
ATOM 1366 C C . ALA A 1 182 ? 2.008 1.586 9.257 1.00 98.19 182 ALA A C 1
ATOM 1368 O O . ALA A 1 182 ? 1.898 0.358 9.234 1.00 98.19 182 ALA A O 1
ATOM 1369 N N . LEU A 1 183 ? 1.547 2.368 8.279 1.00 98.06 183 LEU A N 1
ATOM 1370 C CA . LEU A 1 183 ? 1.157 1.837 6.971 1.00 98.06 183 LEU A CA 1
ATOM 1371 C C . LEU A 1 183 ? 2.371 1.818 6.052 1.00 98.06 183 LEU A C 1
ATOM 1373 O O . LEU A 1 183 ? 3.116 2.794 5.975 1.00 98.06 183 LEU A O 1
ATOM 1377 N N . LEU A 1 184 ? 2.557 0.705 5.353 1.00 98.06 184 LEU A N 1
ATOM 1378 C CA . LEU A 1 184 ? 3.644 0.505 4.405 1.00 98.06 184 LEU A CA 1
ATOM 1379 C C . LEU A 1 184 ? 3.076 -0.033 3.094 1.00 98.06 184 LEU A C 1
ATOM 1381 O O . LEU A 1 184 ? 1.997 -0.630 3.066 1.00 98.06 184 LEU A O 1
ATOM 1385 N N . GLY A 1 185 ? 3.805 0.152 2.001 1.00 97.38 185 GLY A N 1
ATOM 1386 C CA . GLY A 1 185 ? 3.398 -0.370 0.704 1.00 97.38 185 GLY A CA 1
ATOM 1387 C C . GLY A 1 185 ? 4.571 -0.895 -0.096 1.00 97.38 185 GLY A C 1
ATOM 1388 O O . GLY A 1 185 ? 5.709 -0.481 0.108 1.00 97.38 185 GLY A O 1
ATOM 1389 N N . LYS A 1 186 ? 4.277 -1.809 -1.014 1.00 96.75 186 LYS A N 1
ATOM 1390 C CA . LYS A 1 186 ? 5.261 -2.397 -1.917 1.00 96.75 186 LYS A CA 1
ATOM 1391 C C . LYS A 1 186 ? 4.646 -2.593 -3.295 1.00 96.75 186 LYS A C 1
ATOM 1393 O O . LYS A 1 186 ? 3.540 -3.110 -3.398 1.00 96.75 186 LYS A O 1
ATOM 1398 N N . ALA A 1 187 ? 5.375 -2.256 -4.349 1.00 97.25 187 ALA A N 1
ATOM 1399 C CA . ALA A 1 187 ? 5.052 -2.640 -5.715 1.00 97.25 187 ALA A CA 1
ATOM 1400 C C . ALA A 1 187 ? 6.252 -3.350 -6.351 1.00 97.25 187 ALA A C 1
ATOM 1402 O O . ALA A 1 187 ? 7.391 -2.917 -6.193 1.00 97.25 187 ALA A O 1
ATOM 1403 N N . ASP A 1 188 ? 5.983 -4.431 -7.077 1.00 97.19 188 ASP A N 1
ATOM 1404 C CA . ASP A 1 188 ? 6.986 -5.179 -7.832 1.00 97.19 188 ASP A CA 1
ATOM 1405 C C . ASP A 1 188 ? 6.797 -4.890 -9.325 1.00 97.19 188 ASP A C 1
ATOM 1407 O O . ASP A 1 188 ? 5.787 -5.262 -9.924 1.00 97.19 188 ASP A O 1
ATOM 1411 N N . ILE A 1 189 ? 7.760 -4.198 -9.932 1.00 97.44 189 ILE A N 1
ATOM 1412 C CA . ILE A 1 189 ? 7.710 -3.734 -11.321 1.00 97.44 189 ILE A CA 1
ATOM 1413 C C . ILE A 1 189 ? 8.607 -4.633 -12.161 1.00 97.44 189 ILE A C 1
ATOM 1415 O O . ILE A 1 189 ? 9.820 -4.666 -11.976 1.00 97.44 189 ILE A O 1
ATOM 1419 N N . THR A 1 190 ? 8.017 -5.373 -13.097 1.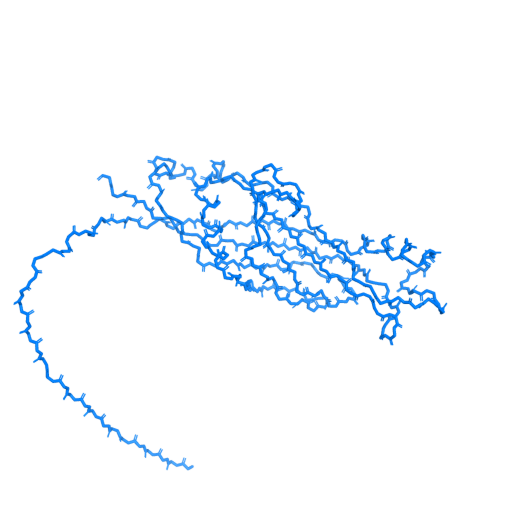00 97.25 190 THR A N 1
ATOM 1420 C CA . THR A 1 190 ? 8.781 -6.259 -13.986 1.00 97.25 190 THR A CA 1
ATOM 1421 C C . THR A 1 190 ? 9.117 -5.549 -15.286 1.00 97.25 190 THR A C 1
ATOM 1423 O O . THR A 1 190 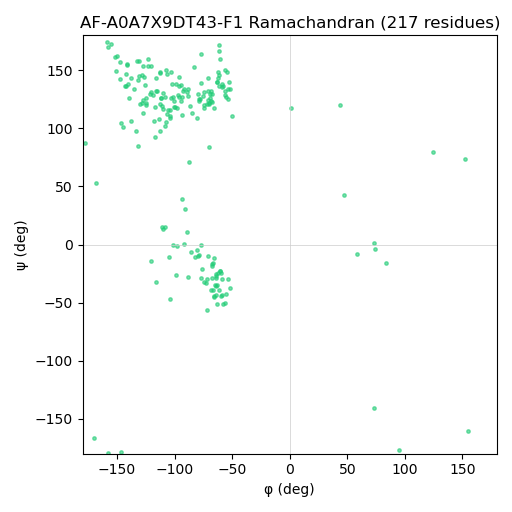? 8.225 -5.108 -16.006 1.00 97.25 190 THR A O 1
ATOM 1426 N N . VAL A 1 191 ? 10.408 -5.482 -15.601 1.00 97.19 191 VAL A N 1
ATOM 1427 C CA . VAL A 1 191 ? 10.923 -4.996 -16.882 1.00 97.19 191 VAL A CA 1
ATOM 1428 C C . VAL A 1 191 ? 11.297 -6.195 -17.731 1.00 97.19 191 VAL A C 1
ATOM 1430 O O . VAL A 1 191 ? 12.055 -7.053 -17.286 1.00 97.19 191 VAL A O 1
ATOM 1433 N N . ASP A 1 192 ? 10.765 -6.239 -18.949 1.00 97.50 192 ASP A N 1
ATOM 1434 C CA . ASP A 1 192 ? 11.011 -7.294 -19.928 1.00 97.50 192 ASP A CA 1
ATOM 1435 C C . ASP A 1 192 ? 11.307 -6.661 -21.294 1.00 97.50 192 ASP A C 1
ATOM 1437 O O . ASP A 1 192 ? 10.396 -6.293 -22.044 1.00 97.50 192 ASP A O 1
ATOM 1441 N N . THR A 1 193 ? 12.596 -6.540 -21.623 1.00 97.06 193 THR A N 1
ATOM 1442 C CA . THR A 1 193 ? 13.070 -5.890 -22.857 1.00 97.06 193 THR A CA 1
ATOM 1443 C C . THR A 1 193 ? 12.678 -6.626 -24.134 1.00 97.06 193 THR A C 1
ATOM 1445 O O . THR A 1 193 ? 12.855 -6.073 -25.219 1.00 97.06 193 THR A O 1
ATOM 1448 N N . SER A 1 194 ? 12.171 -7.862 -24.028 1.00 97.00 194 SER A N 1
ATOM 1449 C CA . SER A 1 194 ? 11.601 -8.589 -25.166 1.00 97.00 194 SER A CA 1
ATOM 1450 C C . SER A 1 194 ? 10.203 -8.085 -25.550 1.00 97.00 194 SER A C 1
ATOM 1452 O O . SER A 1 194 ? 9.781 -8.274 -26.689 1.00 97.00 194 SER A O 1
ATOM 1454 N N . LYS A 1 195 ? 9.501 -7.414 -24.624 1.00 96.44 195 LYS A N 1
ATOM 1455 C CA . LYS A 1 195 ? 8.146 -6.872 -24.818 1.00 96.44 195 LYS A CA 1
ATOM 1456 C C . LYS A 1 195 ? 8.145 -5.365 -25.023 1.00 96.44 195 LYS A C 1
ATOM 1458 O O . LYS A 1 195 ? 7.473 -4.862 -25.915 1.00 96.44 195 LYS A O 1
ATOM 1463 N N . THR A 1 196 ? 8.879 -4.643 -24.183 1.00 95.88 196 THR A N 1
ATOM 1464 C CA . THR A 1 196 ? 9.007 -3.186 -24.261 1.00 95.88 196 THR A CA 1
ATOM 1465 C C . THR A 1 196 ? 10.387 -2.761 -23.795 1.00 95.88 196 THR A C 1
ATOM 1467 O O . THR A 1 196 ? 10.941 -3.331 -22.860 1.00 95.88 196 THR A O 1
ATOM 1470 N N . ARG A 1 197 ? 10.954 -1.746 -24.446 1.00 95.62 197 ARG A N 1
ATOM 1471 C CA . ARG A 1 197 ? 12.222 -1.136 -24.027 1.00 95.62 197 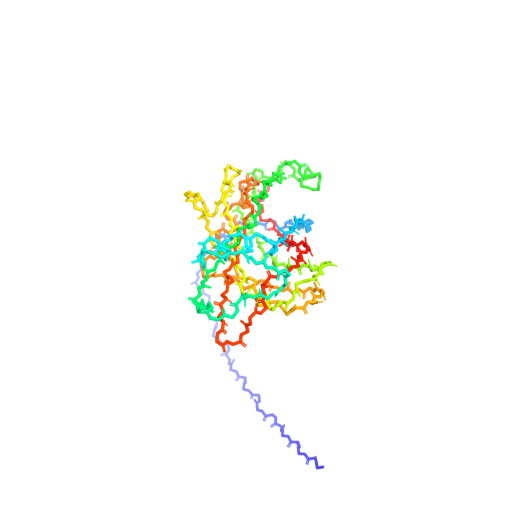ARG A CA 1
ATOM 1472 C C . ARG A 1 197 ? 12.018 0.177 -23.283 1.00 95.62 197 ARG A C 1
ATOM 1474 O O . ARG A 1 197 ? 13.004 0.791 -22.892 1.00 95.62 197 ARG A O 1
ATOM 1481 N N . THR A 1 198 ? 10.778 0.620 -23.095 1.00 96.44 198 THR A N 1
ATOM 1482 C CA . THR A 1 198 ? 10.489 1.849 -22.358 1.00 96.44 198 THR A CA 1
ATOM 1483 C C . THR A 1 198 ? 10.856 1.668 -20.889 1.00 96.44 198 THR A C 1
ATOM 1485 O O . THR A 1 198 ? 10.456 0.697 -20.250 1.00 96.44 198 THR A O 1
ATOM 1488 N N . VAL A 1 199 ? 11.623 2.610 -20.353 1.00 96.62 199 VAL A N 1
ATOM 1489 C CA . VAL A 1 199 ? 11.981 2.663 -18.936 1.00 96.62 199 VAL A CA 1
ATOM 1490 C C . VAL A 1 199 ? 10.726 3.049 -18.141 1.00 96.62 199 VAL A C 1
ATOM 1492 O O . VAL A 1 199 ? 10.145 4.103 -18.435 1.00 96.62 199 VAL A O 1
ATOM 1495 N N . PRO A 1 200 ? 10.299 2.244 -17.147 1.00 97.00 200 PRO A N 1
ATOM 1496 C CA . PRO A 1 200 ? 9.220 2.627 -16.243 1.00 97.00 200 PRO A CA 1
ATOM 1497 C C . PRO A 1 200 ? 9.538 3.957 -15.562 1.00 97.00 200 PRO A C 1
ATOM 1499 O O . PRO A 1 200 ? 10.623 4.146 -15.013 1.00 97.00 200 PRO A O 1
ATOM 1502 N N . GLY A 1 201 ? 8.600 4.892 -15.619 1.00 96.19 201 GLY A N 1
ATOM 1503 C CA . GLY A 1 201 ? 8.768 6.234 -15.082 1.00 96.19 201 GLY A CA 1
ATOM 1504 C C . GLY A 1 201 ? 7.434 6.901 -14.781 1.00 96.19 201 GLY A C 1
ATOM 1505 O O . GLY A 1 201 ? 6.371 6.314 -14.983 1.00 96.19 201 GLY A O 1
ATOM 1506 N N . GLY A 1 202 ? 7.508 8.138 -14.294 1.00 96.38 202 GLY A N 1
ATOM 1507 C CA . GLY A 1 202 ? 6.351 8.908 -13.843 1.00 96.38 202 GLY A CA 1
ATOM 1508 C C . GLY A 1 202 ? 6.111 8.798 -12.338 1.00 96.38 202 GLY A C 1
ATOM 1509 O O . GLY A 1 202 ? 6.891 8.195 -11.599 1.00 96.38 202 GLY A O 1
ATOM 1510 N N . GLN A 1 203 ? 5.028 9.421 -11.886 1.00 97.12 203 GLN A N 1
ATOM 1511 C CA . GLN A 1 203 ? 4.664 9.529 -10.478 1.00 97.12 203 GLN A CA 1
ATOM 1512 C C . GLN A 1 203 ? 3.202 9.141 -10.275 1.00 97.12 203 GLN A C 1
ATOM 1514 O O . GLN A 1 203 ? 2.338 9.434 -11.101 1.00 97.12 203 GLN A O 1
ATOM 1519 N N . LEU A 1 204 ? 2.924 8.514 -9.142 1.00 97.75 204 LEU A N 1
ATOM 1520 C CA . LEU A 1 204 ? 1.578 8.232 -8.668 1.00 97.75 204 LEU A CA 1
ATOM 1521 C C . LEU A 1 204 ? 1.409 8.915 -7.315 1.00 97.75 204 LEU A C 1
ATOM 1523 O O . LEU A 1 204 ? 2.248 8.748 -6.433 1.00 97.75 204 LEU A O 1
ATOM 1527 N N . ALA A 1 205 ? 0.322 9.652 -7.132 1.00 97.81 205 ALA A N 1
ATOM 1528 C CA . ALA A 1 205 ? -0.049 10.221 -5.846 1.00 97.81 205 ALA A CA 1
ATOM 1529 C C . ALA A 1 205 ? -1.520 9.937 -5.554 1.00 97.81 205 ALA A C 1
ATOM 1531 O O . ALA A 1 205 ? -2.384 9.968 -6.438 1.00 97.81 205 ALA A O 1
ATOM 1532 N N . GLY A 1 206 ? -1.804 9.656 -4.292 1.00 97.69 206 GLY A N 1
ATOM 1533 C CA . GLY A 1 206 ? -3.137 9.281 -3.872 1.00 97.69 206 GLY A CA 1
ATOM 1534 C C . GLY A 1 206 ? -3.283 9.235 -2.366 1.00 97.69 206 GLY A C 1
ATOM 1535 O O . GLY A 1 206 ? -2.442 9.726 -1.616 1.00 97.69 206 GLY A O 1
ATOM 1536 N N . SER A 1 207 ? -4.372 8.631 -1.926 1.00 97.81 207 SER A N 1
ATOM 1537 C CA . SER A 1 207 ? -4.638 8.363 -0.526 1.00 97.81 207 SER A CA 1
ATOM 1538 C C . SER A 1 207 ? -5.290 7.004 -0.334 1.00 97.81 207 SER A C 1
ATOM 1540 O O . SER A 1 207 ? -5.936 6.472 -1.237 1.00 97.81 207 SER A O 1
ATOM 1542 N N . VAL A 1 208 ? -5.110 6.432 0.851 1.00 97.75 208 VAL A N 1
ATOM 1543 C CA . VAL A 1 208 ? -5.849 5.274 1.345 1.00 97.75 208 VAL A CA 1
ATOM 1544 C C . VAL A 1 208 ? -6.788 5.754 2.442 1.00 97.75 208 VAL A C 1
ATOM 1546 O O . VAL A 1 208 ? -6.346 6.388 3.396 1.00 97.75 208 VAL A O 1
ATOM 1549 N N . THR A 1 209 ? -8.071 5.438 2.319 1.00 97.75 209 THR A N 1
ATOM 1550 C CA . THR A 1 209 ? -9.111 5.757 3.294 1.00 97.75 209 THR A CA 1
ATOM 1551 C C . THR A 1 209 ? -9.625 4.481 3.947 1.00 97.75 209 THR A C 1
ATOM 1553 O O . THR A 1 209 ? -10.057 3.549 3.264 1.00 97.75 209 THR A O 1
ATOM 1556 N N . ILE A 1 210 ? -9.597 4.442 5.275 1.00 97.00 210 IL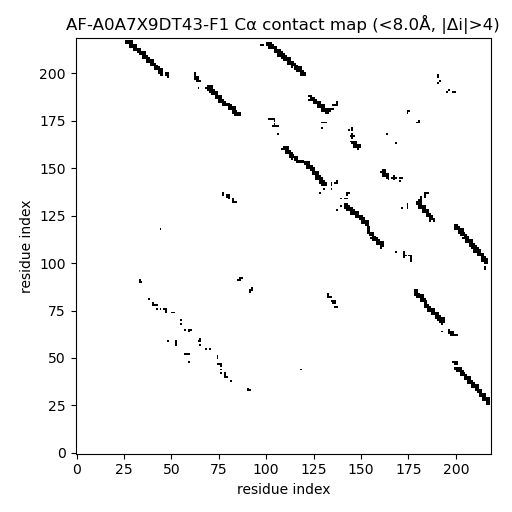E A N 1
ATOM 1557 C CA . ILE A 1 210 ? -10.069 3.328 6.093 1.00 97.00 210 ILE A CA 1
ATOM 1558 C C . ILE A 1 210 ? -11.342 3.762 6.821 1.00 97.00 210 ILE A C 1
ATOM 1560 O O . ILE A 1 210 ? -11.308 4.664 7.659 1.00 97.00 210 ILE A O 1
ATOM 1564 N N . GLY A 1 211 ? -12.457 3.099 6.510 1.00 96.44 211 GLY A N 1
ATOM 1565 C CA . GLY A 1 211 ? -13.726 3.283 7.214 1.00 96.44 211 GLY A CA 1
ATOM 1566 C C . GLY A 1 211 ? -13.821 2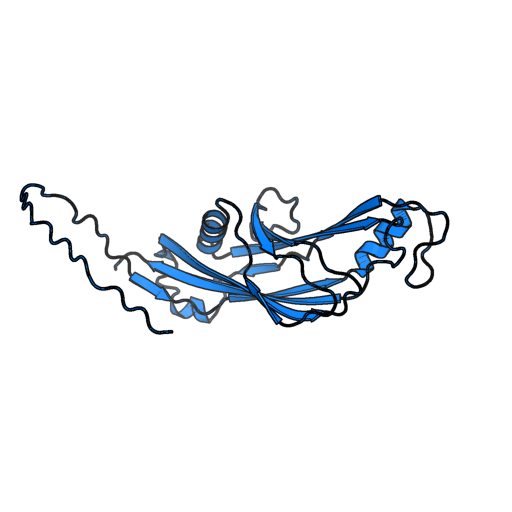.339 8.411 1.00 96.44 211 GLY A C 1
ATOM 1567 O O . GLY A 1 211 ? -13.644 1.126 8.253 1.00 96.44 211 GLY A O 1
ATOM 1568 N N . LEU A 1 212 ? -14.116 2.871 9.600 1.00 94.94 212 LEU A N 1
ATOM 1569 C CA . LEU A 1 212 ? -14.041 2.142 10.873 1.00 94.94 212 LEU A CA 1
ATOM 1570 C C . LEU A 1 212 ? -15.342 2.237 11.689 1.00 94.94 212 LEU A C 1
ATOM 1572 O O . LEU A 1 212 ? -16.113 3.189 11.577 1.00 94.94 212 LEU A O 1
ATOM 1576 N N . SER A 1 213 ? -15.580 1.235 12.532 1.00 93.06 213 SER A N 1
ATOM 1577 C CA . SER A 1 213 ? -16.542 1.283 13.641 1.00 93.06 213 SER A CA 1
ATOM 1578 C C . SER A 1 213 ? -15.937 0.573 14.847 1.00 93.06 213 SER A C 1
ATOM 1580 O O . SER A 1 213 ? -15.311 -0.478 14.693 1.00 93.06 213 SER A O 1
ATOM 1582 N N . PHE A 1 214 ? -16.100 1.124 16.042 1.00 91.88 214 PHE A N 1
ATOM 1583 C CA . PHE A 1 214 ? -15.605 0.531 17.281 1.00 91.88 214 PHE A CA 1
ATOM 1584 C C . PHE A 1 214 ? -16.740 -0.135 18.040 1.00 91.88 214 PHE A C 1
ATOM 1586 O O . PHE A 1 214 ? -17.820 0.432 18.159 1.00 91.88 214 PHE A O 1
ATOM 1593 N N . LYS A 1 215 ? -16.488 -1.323 18.591 1.00 90.75 215 LYS A N 1
ATOM 1594 C CA . LYS A 1 215 ? -17.382 -1.952 19.565 1.00 90.75 215 LYS A CA 1
ATOM 1595 C C . LYS A 1 215 ? -16.832 -1.709 20.961 1.00 90.75 215 LYS A C 1
ATOM 1597 O O . LYS A 1 215 ? -15.725 -2.158 21.270 1.00 90.75 215 LYS A O 1
ATOM 1602 N N . VAL A 1 216 ? -17.607 -1.019 21.787 1.00 87.81 216 VAL A N 1
ATOM 1603 C CA . VAL A 1 216 ? -17.271 -0.743 23.187 1.00 87.81 216 VAL A CA 1
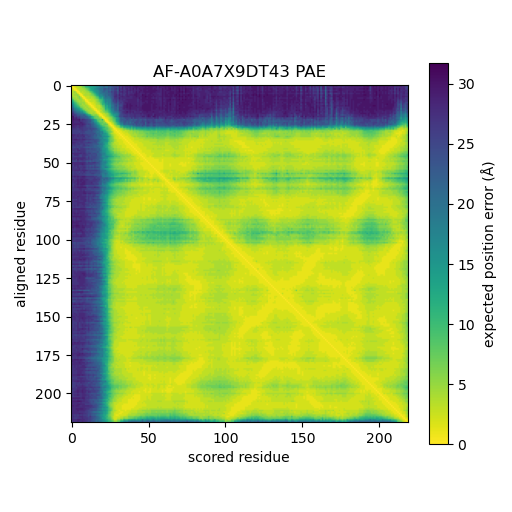ATOM 1604 C C . VAL A 1 216 ? -18.131 -1.588 24.118 1.00 87.81 216 VAL A C 1
ATOM 1606 O O . VAL A 1 216 ? -19.289 -1.886 23.808 1.00 87.81 216 VAL A O 1
ATOM 1609 N N . ALA A 1 217 ? -17.555 -1.987 25.251 1.00 81.94 217 ALA A N 1
ATOM 1610 C CA . ALA A 1 217 ? -18.319 -2.613 26.324 1.00 81.94 217 ALA A CA 1
ATOM 1611 C C . ALA A 1 217 ? -19.380 -1.628 26.866 1.00 81.94 217 ALA A C 1
ATOM 1613 O O . ALA A 1 217 ? -19.102 -0.423 26.924 1.00 81.94 217 ALA A O 1
ATOM 1614 N N . PRO A 1 218 ? -20.579 -2.108 27.245 1.00 75.38 218 PRO A N 1
ATOM 1615 C CA . PRO A 1 218 ? -21.567 -1.267 27.911 1.00 75.38 218 PRO A CA 1
ATOM 1616 C C . PRO A 1 218 ? -21.001 -0.746 29.242 1.00 75.38 218 PRO A C 1
ATOM 1618 O O . PRO A 1 218 ? -20.183 -1.419 29.873 1.00 75.38 218 PRO A O 1
ATOM 1621 N N . LEU A 1 219 ? -21.392 0.480 29.611 1.00 62.41 219 LEU A N 1
ATOM 1622 C CA . LEU A 1 219 ? -20.994 1.130 30.867 1.00 62.41 219 LEU A CA 1
ATOM 1623 C C . LEU A 1 219 ? -21.500 0.375 32.098 1.00 62.41 219 LEU A C 1
ATOM 1625 O O . LEU A 1 219 ? -22.640 -0.137 32.037 1.00 62.41 219 LEU A O 1
#

Radius of gyration: 24.62 Å; Cα contacts (8 Å, |Δi|>4): 454; chains: 1; bounding box: 72×42×59 Å

Secondary structure (DSSP, 8-state):
----------------------------PEEEEEEEEEEEEEEETHHHHHHHHHHHT----TTBPPTT---EEEEEEEEEEEEEEGGG-HHHHTTHHHHTTEEEEEEEEEEEEEEEE--SSPBPPEEEEEE-TT--STTSTT-EEEEEEPPB-TT--EEEE-EEPTTHHHHHHHHHHTSEEEEEEEEEEEEETTT--BPP--EEEEEEEEEEEEEE---

Solvent-accessible surface area (backbone atoms only — not comparable to full-atom values): 12663 Å² total; per-residue (Å²): 140,89,83,88,85,80,87,83,88,83,88,79,84,86,82,88,80,88,86,77,90,85,78,86,80,66,76,62,60,46,78,46,82,47,79,70,46,73,47,79,49,60,46,62,35,57,65,50,47,61,53,47,28,62,74,69,74,45,84,71,68,84,58,42,57,62,87,92,65,83,47,78,5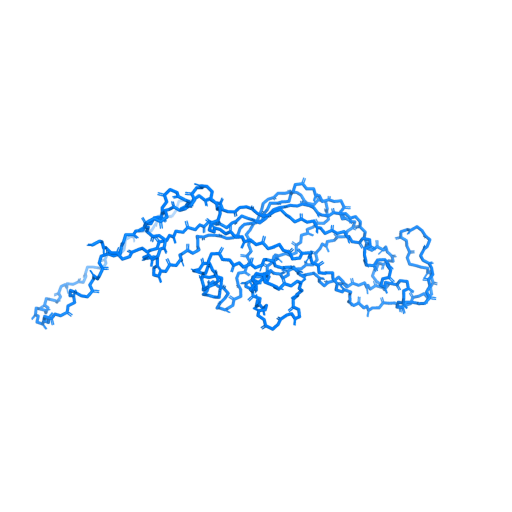0,74,45,78,46,71,36,77,41,43,68,43,58,50,75,74,32,73,80,50,52,78,43,55,97,45,57,88,41,50,77,46,56,45,74,74,46,51,32,39,39,32,80,41,31,55,27,80,45,63,44,52,54,24,39,34,29,39,22,44,51,85,35,69,50,79,83,34,90,62,38,43,75,26,29,32,37,65,62,42,60,48,53,55,60,49,74,50,65,51,47,65,44,93,64,9,63,59,54,51,27,59,43,56,73,65,33,42,22,9,45,33,36,39,34,59,49,73,46,40,45,92,81,47,44,65,54,64,32,42,39,38,33,32,32,41,36,38,33,42,31,35,32,23,64,65,131

Nearest PDB structures (foldseek):
  4iv3-assembly1_B  TM=3.709E-01  e=8.057E-04  Foot-and-mouth disease virus A
  5d8a-assembly1_B  TM=3.657E-01  e=9.971E-04  Foot-and-mouth disease virus A
  1fod-assembly1_2  TM=3.627E-01  e=7.547E-03  Foot-and-mouth disease virus
  4y5z-assembly1_1  TM=2.554E-01  e=6.026E-02  Staphylococcus aureus subsp. aureus NCTC 8325
  8zb6-assembly1_B  TM=2.789E-01  e=3.495E-01  Poliovirus 2